Protein AF-A0A7X7RXF6-F1 (afdb_monomer_lite)

Foldseek 3Di:
DDWDWDDDPDLKIKIKDAQEDFFDDDQLCPADVSPDPCLNVLPQACQRVPLQFMFMWMDPHNPPAIKARDGLDGQPCLAAQPLWFPDADDQAAWSGFADKDWDQDPVRWIFMWTDRHPRRTDTGIGHNCQRVDQKDKDQCPVPCRQKAWKFWFDFDTHADPRGGHHHTTGIHGQWDWDQDPVDRPDTWIFHWFDDDVRTPFRWTKMKGWAMFAQWWKKKWWKAQAQQAQKKKKFWAAGDYHLRRPCVNVRGQFMWIAGNQQQIPVPDHDHHRDIWMWMWIDHLVVSWIWIDIHPHDIGTGGRNDHDPGHTTMIMMIGPDPDGTPRGMITRMMMMGHDD

Radius of gyration: 20.31 Å; chains: 1; bounding box: 55×37×55 Å

Secondary structure (DSSP, 8-state):
---EEEE-STT-EEEEE--BPPPPPP-GGGSTTTTSHHHHTTTT-GGGG-TTEEEEEEESSTTSS-EEEEEEEE-TTTT-TTTTTS--SGGGS--SS---EEEE-TTS-EEEEE-SSTTT-EEEEE-GGGGG--EEEE-STTTTTTSB-EEEB----SS-SSS--S----EEESSEEEE-TT-SS-EEEEEEE---TTBS----EEEEEEEEESEEEEEEEEEEPTT--EEEEEEESSB--TT-TTGGGG-SEEEEEETTSEETTTEE--TTSEEEEEEEEETTTTEEEEEETTS--EEE-B-S--SS-EEEEEEEE--SS-EEEEEEEEEEEEEE--

Sequence (338 aa):
TMPGLYRLSGDRILAVWNNTVPLPEVDHRSQVGGNADDIIKGKWEDAFTNRDALHAAISSDCGKNWRGFREVLLNPARNDSDFRSEIFGFEHFDKSVHQNQAIELSNGKILLAAGQNIYSRRFVLFDPGWLDETSRFEDFSHGTRHISNHLYYKSIAGGFRGITGHCAYNRRQGAVLMPHPERLDREVLLIGRHPDPRLISDREGIAWNFPASFSGVVRIRFRQVQGSEGTRFILTNRWINPSDPVAVEYASIAVEVDRLGIFEHQSEATLNCWHTLTLRWNCEKNEASFQIDDGNILSTAFLRSTKTGISYLHIQTTSAGADPFGIMLESLEMNGDN

pLDDT: mean 90.93, std 10.68, range [55.25, 98.94]

Structure (mmCIF, N/CA/C/O backbone):
data_AF-A0A7X7RXF6-F1
#
_entry.id   AF-A0A7X7RXF6-F1
#
loop_
_atom_site.group_PDB
_atom_site.id
_atom_site.type_symbol
_atom_site.label_atom_id
_atom_site.label_alt_id
_atom_site.label_comp_id
_atom_site.label_asym_id
_atom_site.label_entity_id
_atom_site.label_seq_id
_atom_site.pdbx_PDB_ins_code
_atom_site.Cartn_x
_atom_site.Cartn_y
_atom_site.Cartn_z
_atom_site.occupancy
_atom_site.B_iso_or_equiv
_atom_site.auth_seq_id
_atom_site.auth_comp_id
_atom_site.auth_asym_id
_atom_site.auth_atom_id
_atom_site.pdbx_PDB_model_num
ATOM 1 N N . THR A 1 1 ? -17.212 4.223 -11.878 1.00 60.34 1 THR A N 1
ATOM 2 C CA . THR A 1 1 ? -17.770 2.906 -11.483 1.00 60.34 1 THR A CA 1
ATOM 3 C C . THR A 1 1 ? -18.954 3.107 -10.567 1.00 60.34 1 THR A C 1
ATOM 5 O O . THR A 1 1 ? -18.980 4.110 -9.868 1.00 60.34 1 THR A O 1
ATOM 8 N N . MET A 1 2 ? -19.939 2.206 -10.588 1.00 76.88 2 MET A N 1
ATOM 9 C CA . MET A 1 2 ? -21.129 2.316 -9.737 1.00 76.88 2 MET A CA 1
ATOM 10 C C . MET A 1 2 ? -20.825 1.728 -8.346 1.00 76.88 2 MET A C 1
ATOM 12 O O . MET A 1 2 ? -20.532 0.533 -8.274 1.00 76.88 2 MET A O 1
ATOM 16 N N . PRO A 1 3 ? -20.833 2.529 -7.264 1.00 90.81 3 PRO A N 1
ATOM 17 C CA . PRO A 1 3 ? -20.768 1.992 -5.909 1.00 90.81 3 PRO A CA 1
ATOM 18 C C . PRO A 1 3 ? -22.032 1.173 -5.614 1.00 90.81 3 PRO A C 1
ATOM 20 O O . PRO A 1 3 ? -23.132 1.556 -6.013 1.00 90.81 3 PRO A O 1
ATOM 23 N N . GLY A 1 4 ? -21.868 0.048 -4.923 1.00 95.00 4 GLY A N 1
ATOM 24 C CA . GLY A 1 4 ? -22.958 -0.796 -4.445 1.00 95.00 4 GLY A CA 1
ATOM 25 C C . GLY A 1 4 ? -23.271 -0.486 -2.986 1.00 95.00 4 GLY A C 1
ATOM 26 O O . GLY A 1 4 ? -22.357 -0.388 -2.169 1.00 95.00 4 GLY A O 1
ATOM 27 N N . LEU A 1 5 ? -24.554 -0.330 -2.664 1.00 96.19 5 LEU A N 1
ATOM 28 C CA . LEU A 1 5 ? -25.056 -0.211 -1.296 1.00 96.19 5 LEU A CA 1
ATOM 29 C C . LEU A 1 5 ? -26.085 -1.313 -1.060 1.00 96.19 5 LEU A C 1
ATOM 31 O O . LEU A 1 5 ? -27.095 -1.381 -1.759 1.00 96.19 5 LEU A O 1
ATOM 35 N N . TYR A 1 6 ? -25.828 -2.162 -0.071 1.00 96.69 6 TYR A N 1
ATOM 36 C CA . TYR A 1 6 ? -26.638 -3.338 0.226 1.00 96.69 6 TYR A CA 1
ATOM 37 C C . TYR A 1 6 ? -27.135 -3.261 1.661 1.00 96.69 6 TYR A C 1
ATOM 39 O O . TYR A 1 6 ? -26.350 -3.097 2.596 1.00 96.69 6 TYR A O 1
ATOM 47 N N . ARG A 1 7 ? -28.449 -3.392 1.842 1.00 95.81 7 ARG A N 1
ATOM 48 C CA . ARG A 1 7 ? -29.029 -3.573 3.171 1.00 95.81 7 ARG A CA 1
ATOM 49 C C . ARG A 1 7 ? -28.759 -5.006 3.623 1.00 95.81 7 ARG A C 1
ATOM 51 O O . ARG A 1 7 ? -29.083 -5.946 2.901 1.00 95.81 7 ARG A O 1
ATOM 58 N N . LEU A 1 8 ? -28.178 -5.139 4.808 1.00 95.69 8 LEU A N 1
ATOM 59 C CA . LEU A 1 8 ? -28.008 -6.410 5.504 1.00 95.69 8 LEU A CA 1
ATOM 60 C C . LEU A 1 8 ? -29.096 -6.542 6.581 1.00 95.69 8 LEU A C 1
ATOM 62 O O . LEU A 1 8 ? -29.952 -5.667 6.733 1.00 95.69 8 LEU A O 1
ATOM 66 N N . SER A 1 9 ? -29.076 -7.629 7.344 1.00 92.62 9 SER A N 1
ATOM 67 C CA . SER A 1 9 ? -29.989 -7.832 8.461 1.00 92.62 9 SER A CA 1
ATOM 68 C C . SER A 1 9 ? -29.828 -6.736 9.526 1.00 92.62 9 SER A C 1
ATOM 70 O O . SER A 1 9 ? -28.711 -6.341 9.888 1.00 92.62 9 SER A O 1
ATOM 72 N N . GLY A 1 10 ? -30.960 -6.289 10.075 1.00 89.69 10 GLY A N 1
ATOM 73 C CA . GLY A 1 10 ? -31.016 -5.196 11.048 1.00 89.69 10 GLY A CA 1
ATOM 74 C C . GLY A 1 10 ? -30.766 -3.828 10.408 1.00 89.69 10 GLY A C 1
ATOM 75 O O . GLY A 1 10 ? -31.230 -3.561 9.300 1.00 89.69 10 GLY A O 1
ATOM 76 N N . ASP A 1 11 ? -30.014 -2.980 11.111 1.00 91.81 11 ASP A N 1
ATOM 77 C CA . ASP A 1 11 ? -29.680 -1.608 10.694 1.00 91.81 11 ASP A CA 1
ATOM 78 C C . ASP A 1 11 ? -28.362 -1.517 9.905 1.00 91.81 11 ASP A C 1
ATOM 80 O O . ASP A 1 11 ? -27.840 -0.425 9.651 1.00 91.81 11 ASP A O 1
ATOM 84 N N . ARG A 1 12 ? -27.808 -2.673 9.516 1.00 96.31 12 ARG A N 1
ATOM 85 C CA . ARG A 1 12 ? -26.507 -2.762 8.858 1.00 96.31 12 ARG A CA 1
ATOM 86 C C . ARG A 1 12 ? -26.593 -2.448 7.365 1.00 96.31 12 ARG A C 1
ATOM 88 O O . ARG A 1 12 ? -27.479 -2.928 6.653 1.00 96.31 12 ARG A O 1
ATOM 95 N N . ILE A 1 13 ? -25.622 -1.683 6.876 1.00 97.56 13 ILE A N 1
ATOM 96 C CA . ILE A 1 13 ? -25.455 -1.342 5.460 1.00 97.56 13 ILE A CA 1
ATOM 97 C C . ILE A 1 13 ? -24.032 -1.693 5.036 1.00 97.56 13 ILE A C 1
ATOM 99 O O . ILE A 1 13 ? -23.071 -1.287 5.684 1.00 97.56 13 ILE A O 1
ATOM 103 N N . LEU A 1 14 ? -23.901 -2.414 3.926 1.00 98.06 14 LEU A N 1
ATOM 104 C CA . LEU A 1 14 ? -22.630 -2.694 3.267 1.00 98.06 14 LEU A CA 1
ATOM 105 C C . LEU A 1 14 ? -22.457 -1.756 2.069 1.00 98.06 14 LEU A C 1
ATOM 107 O O . LEU A 1 14 ? -23.320 -1.710 1.193 1.00 98.06 14 LEU A O 1
ATOM 111 N N . ALA A 1 15 ? -21.329 -1.057 2.003 1.00 97.50 15 ALA A N 1
ATOM 112 C CA . ALA A 1 15 ? -20.889 -0.309 0.832 1.00 97.50 15 ALA A CA 1
ATOM 113 C C . ALA A 1 15 ? -19.742 -1.050 0.146 1.00 97.50 15 ALA A C 1
ATOM 115 O O . ALA A 1 15 ? -18.811 -1.483 0.820 1.00 97.50 15 ALA A O 1
ATOM 116 N N . VAL A 1 16 ? -19.785 -1.162 -1.183 1.00 97.88 16 VAL A N 1
ATOM 117 C CA . VAL A 1 16 ? -18.735 -1.801 -1.988 1.00 97.88 16 VAL A CA 1
ATOM 118 C C . VAL A 1 16 ? -18.409 -0.950 -3.214 1.00 97.88 16 VAL A C 1
ATOM 120 O O . VAL A 1 16 ? -19.283 -0.640 -4.026 1.00 97.88 16 VAL A O 1
ATOM 123 N N . TRP A 1 17 ? -17.146 -0.555 -3.372 1.00 95.88 17 TRP A N 1
ATOM 124 C CA . TRP A 1 17 ? -16.705 0.318 -4.467 1.00 95.88 17 TRP A CA 1
ATOM 125 C C . TRP A 1 17 ? -15.195 0.221 -4.695 1.00 95.88 17 TRP A C 1
ATOM 127 O O . TRP A 1 17 ? -14.476 -0.355 -3.890 1.00 95.88 17 TRP A O 1
ATOM 137 N N . ASN A 1 18 ? -14.693 0.789 -5.789 1.00 94.12 18 ASN A N 1
ATOM 138 C CA . ASN A 1 18 ? -13.254 0.967 -5.989 1.00 94.12 18 ASN A CA 1
ATOM 139 C C . ASN A 1 18 ? -12.828 2.286 -5.324 1.00 94.12 18 ASN A C 1
ATOM 141 O O . ASN A 1 18 ? -13.094 3.358 -5.867 1.00 94.12 18 ASN A O 1
ATOM 145 N N . ASN A 1 19 ? -12.214 2.228 -4.139 1.00 94.69 19 ASN A N 1
ATOM 146 C CA . ASN A 1 19 ? -11.682 3.401 -3.438 1.00 94.69 19 ASN A CA 1
ATOM 147 C C . ASN A 1 19 ? -10.293 3.765 -3.984 1.00 94.69 19 ASN A C 1
ATOM 149 O O . ASN A 1 19 ? -9.289 3.629 -3.282 1.00 94.69 19 ASN A O 1
ATOM 153 N N . THR A 1 20 ? -10.225 4.143 -5.260 1.00 92.94 20 THR A N 1
ATOM 154 C CA . THR A 1 20 ? -8.967 4.299 -6.002 1.00 92.94 20 THR A CA 1
ATOM 155 C C . THR A 1 20 ? -8.830 5.699 -6.598 1.00 92.94 20 THR A C 1
ATOM 157 O O . THR A 1 20 ? -9.818 6.376 -6.887 1.00 92.94 20 THR A O 1
ATOM 160 N N . VAL A 1 21 ? -7.587 6.146 -6.771 1.00 90.88 21 VAL A N 1
ATOM 161 C CA . VAL A 1 21 ? -7.238 7.355 -7.533 1.00 90.88 21 VAL A CA 1
ATOM 162 C C . VAL A 1 21 ? -6.800 6.940 -8.929 1.00 90.88 21 VAL A C 1
ATOM 164 O O . VAL A 1 21 ? -5.970 6.036 -9.022 1.00 90.88 21 VAL A O 1
ATOM 167 N N . PRO A 1 22 ? -7.307 7.564 -10.004 1.00 86.88 22 PRO A N 1
ATOM 168 C CA . PRO A 1 22 ? -6.781 7.333 -11.338 1.00 86.88 22 PRO A CA 1
ATOM 169 C C . PRO A 1 22 ? -5.312 7.754 -11.467 1.00 86.88 22 PRO A C 1
ATOM 171 O O . PRO A 1 22 ? -4.936 8.819 -10.988 1.00 86.88 22 PRO A O 1
ATOM 174 N N . LEU A 1 23 ? -4.488 6.933 -12.116 1.00 85.62 23 LEU A N 1
ATOM 175 C CA . LEU A 1 23 ? -3.087 7.272 -12.391 1.00 85.62 23 LEU A CA 1
ATOM 176 C C . LEU A 1 23 ? -3.072 8.382 -13.468 1.00 85.62 23 LEU A C 1
ATOM 178 O O . LEU A 1 23 ? -3.935 8.351 -14.348 1.00 85.62 23 LEU A O 1
ATOM 182 N N . PRO A 1 24 ? -2.152 9.367 -13.425 1.00 83.56 24 PRO A N 1
ATOM 183 C CA . PRO A 1 24 ? -2.115 10.424 -14.430 1.00 83.56 24 PRO A CA 1
ATOM 184 C C . PRO A 1 24 ? -2.022 9.861 -15.849 1.00 83.56 24 PRO A C 1
ATOM 186 O O . PRO A 1 24 ? -1.227 8.955 -16.115 1.00 83.56 24 PRO A O 1
ATOM 189 N N . GLU A 1 25 ? -2.828 10.411 -16.756 1.00 78.00 25 GLU A N 1
ATOM 190 C CA . GLU A 1 25 ? -2.794 10.011 -18.159 1.00 78.00 25 GLU A CA 1
ATOM 191 C C . GLU A 1 25 ? -1.449 10.372 -18.791 1.00 78.00 25 GLU A C 1
ATOM 193 O O . GLU A 1 25 ? -0.855 11.424 -18.537 1.00 78.00 25 GLU A O 1
ATOM 198 N N . VAL A 1 26 ? -0.972 9.478 -19.648 1.00 78.31 26 VAL A N 1
ATOM 199 C CA . VAL A 1 26 ? 0.189 9.736 -20.494 1.00 78.31 26 VAL A CA 1
ATOM 200 C C . VAL A 1 26 ? -0.202 10.653 -21.644 1.00 78.31 26 VAL A C 1
ATOM 202 O O . VAL A 1 26 ? -1.293 10.536 -22.196 1.00 78.31 26 VAL A O 1
ATOM 205 N N . ASP A 1 27 ? 0.700 11.538 -22.071 1.00 81.25 27 ASP A N 1
ATOM 206 C CA . ASP A 1 27 ? 0.458 12.301 -23.296 1.00 81.25 27 ASP A CA 1
ATOM 207 C C . ASP A 1 27 ? 0.508 11.361 -24.504 1.00 81.25 27 ASP A C 1
ATOM 209 O O . ASP A 1 27 ? 1.576 11.034 -25.031 1.00 81.25 27 ASP A O 1
ATOM 213 N N . HIS A 1 28 ? -0.665 10.925 -24.957 1.00 78.31 28 HIS A N 1
ATOM 214 C CA . HIS A 1 28 ? -0.812 9.995 -26.067 1.00 78.31 28 HIS A CA 1
ATOM 215 C C . HIS A 1 28 ? -0.225 10.518 -27.385 1.00 78.31 28 HIS A C 1
ATOM 217 O O . HIS A 1 28 ? 0.113 9.711 -28.249 1.00 78.31 28 HIS A O 1
ATOM 223 N N . ARG A 1 29 ? -0.013 11.836 -27.541 1.00 81.38 29 ARG A N 1
ATOM 224 C CA . ARG A 1 29 ? 0.679 12.407 -28.717 1.00 81.38 29 ARG A CA 1
ATOM 225 C C . ARG A 1 29 ? 2.135 11.963 -28.812 1.00 81.38 29 ARG A C 1
ATOM 227 O O . ARG A 1 29 ? 2.693 11.918 -29.904 1.00 81.38 29 ARG A O 1
ATOM 234 N N . SER A 1 30 ? 2.740 11.624 -27.675 1.00 78.06 30 SER A N 1
ATOM 235 C CA . SER A 1 30 ? 4.106 11.099 -27.598 1.00 78.06 30 SER A CA 1
ATOM 236 C C . SER A 1 30 ? 4.201 9.602 -27.929 1.00 78.06 30 SER A C 1
ATOM 238 O O . SER A 1 30 ? 5.303 9.062 -28.032 1.00 78.06 30 SER A O 1
ATOM 240 N N . GLN A 1 31 ? 3.064 8.918 -28.102 1.00 73.56 31 GLN A N 1
ATOM 241 C CA . GLN A 1 31 ? 2.997 7.481 -28.351 1.00 73.56 31 GLN A CA 1
ATOM 242 C C . GLN A 1 31 ? 2.807 7.157 -29.841 1.00 73.56 31 GLN A C 1
ATOM 244 O O . GLN A 1 31 ? 2.306 7.952 -30.638 1.00 73.56 31 GLN A O 1
ATOM 249 N N . VAL A 1 32 ? 3.189 5.938 -30.233 1.00 70.12 32 VAL A N 1
ATOM 250 C CA . VAL A 1 32 ? 2.985 5.437 -31.600 1.00 70.12 32 VAL A CA 1
ATOM 251 C C . VAL A 1 32 ? 1.484 5.379 -31.905 1.00 70.12 32 VAL A C 1
ATOM 253 O O . VAL A 1 32 ? 0.731 4.707 -31.205 1.00 70.12 32 VAL A O 1
ATOM 256 N N . GLY A 1 33 ? 1.046 6.067 -32.964 1.00 67.50 33 GLY A N 1
ATOM 257 C CA . GLY A 1 33 ? -0.378 6.200 -33.307 1.00 67.50 33 GLY A CA 1
ATOM 258 C C . GLY A 1 33 ? -1.103 7.354 -32.602 1.00 67.50 33 GLY A C 1
ATOM 259 O O . GLY A 1 33 ? -2.314 7.493 -32.767 1.00 67.50 33 GLY A O 1
ATOM 260 N N . GLY A 1 34 ? -0.370 8.208 -31.877 1.00 63.94 34 GLY A N 1
ATOM 261 C CA . GLY A 1 34 ? -0.844 9.417 -31.189 1.00 63.94 34 GLY A CA 1
ATOM 262 C C . GLY A 1 34 ? -1.359 10.552 -32.080 1.00 63.94 34 GLY A C 1
ATOM 263 O O . GLY A 1 34 ? -1.461 11.687 -31.628 1.00 63.94 34 GLY A O 1
ATOM 264 N N . ASN A 1 35 ? -1.650 10.270 -33.349 1.00 72.19 35 ASN A N 1
ATOM 265 C CA . ASN A 1 35 ? -2.274 11.181 -34.306 1.00 72.19 35 ASN A CA 1
ATOM 266 C C . ASN A 1 35 ? -3.779 10.915 -34.493 1.00 72.19 35 ASN A C 1
ATOM 268 O O . ASN A 1 35 ? -4.446 11.688 -35.176 1.00 72.19 35 ASN A O 1
ATOM 272 N N . ALA A 1 36 ? -4.320 9.840 -33.912 1.00 78.06 36 ALA A N 1
ATOM 273 C CA . ALA A 1 36 ? -5.751 9.560 -33.944 1.00 78.06 36 ALA A CA 1
ATOM 274 C C . ALA A 1 36 ? -6.473 10.238 -32.770 1.00 78.06 36 ALA A C 1
ATOM 276 O O . ALA A 1 36 ? -6.122 10.018 -31.611 1.00 78.06 36 ALA A O 1
ATOM 277 N N . ASP A 1 37 ? -7.531 10.995 -33.061 1.00 81.19 37 ASP A N 1
ATOM 278 C CA . ASP A 1 37 ? -8.303 11.747 -32.060 1.00 81.19 37 ASP A CA 1
ATOM 279 C C . ASP A 1 37 ? -8.819 10.892 -30.898 1.00 81.19 37 ASP A C 1
ATOM 281 O O . ASP A 1 37 ? -8.783 11.331 -29.751 1.00 81.19 37 ASP A O 1
ATOM 285 N N . ASP A 1 38 ? -9.297 9.678 -31.178 1.00 77.25 38 ASP A N 1
ATOM 286 C CA . ASP A 1 38 ? -9.806 8.770 -30.146 1.00 77.25 38 ASP A CA 1
ATOM 287 C C . ASP A 1 38 ? -8.689 8.329 -29.178 1.00 77.25 38 ASP A C 1
ATOM 289 O O . ASP A 1 38 ? -8.937 8.213 -27.982 1.00 77.25 38 ASP A O 1
ATOM 293 N N . ILE A 1 39 ? -7.456 8.157 -29.672 1.00 76.81 39 ILE A N 1
ATOM 294 C CA . ILE A 1 39 ? -6.277 7.829 -28.853 1.00 76.81 39 ILE A CA 1
ATOM 295 C C . ILE A 1 39 ? -5.856 9.036 -28.019 1.00 76.81 39 ILE A C 1
ATOM 297 O O . ILE A 1 39 ? -5.642 8.912 -26.821 1.00 76.81 39 ILE A O 1
ATOM 301 N N . ILE A 1 40 ? -5.791 10.221 -28.631 1.00 79.12 40 ILE A N 1
ATOM 302 C CA . ILE A 1 40 ? -5.430 11.464 -27.934 1.00 79.12 40 ILE A CA 1
ATOM 303 C C . ILE A 1 40 ? -6.400 11.762 -26.781 1.00 79.12 40 ILE A C 1
ATOM 305 O O . ILE A 1 40 ? -5.996 12.324 -25.769 1.00 79.12 40 ILE A O 1
ATOM 309 N N . LYS A 1 41 ? -7.674 11.391 -26.941 1.00 77.88 41 LYS A N 1
ATOM 310 C CA . LYS A 1 41 ? -8.736 11.570 -25.941 1.00 77.88 41 LYS A CA 1
ATOM 311 C C . LYS A 1 41 ? -8.835 10.412 -24.934 1.00 77.88 41 LYS A C 1
ATOM 313 O O . LYS A 1 41 ? -9.801 10.393 -24.177 1.00 77.88 41 LYS A O 1
ATOM 318 N N . GLY A 1 42 ? -7.930 9.426 -24.974 1.00 73.50 42 GLY A N 1
ATOM 319 C CA . GLY A 1 42 ? -7.949 8.266 -24.071 1.00 73.50 42 GLY A CA 1
ATOM 320 C C . GLY A 1 42 ? -9.187 7.371 -24.228 1.00 73.50 42 GLY A C 1
ATOM 321 O O . GLY A 1 42 ? -9.557 6.616 -23.327 1.00 73.50 42 GLY A O 1
ATOM 322 N N . LYS A 1 43 ? -9.893 7.451 -25.363 1.00 73.69 43 LYS A N 1
ATOM 323 C CA . LYS A 1 43 ? -11.179 6.773 -25.544 1.00 73.69 43 LYS A CA 1
ATOM 324 C C . LYS A 1 43 ? -10.983 5.256 -25.474 1.00 73.69 43 LYS A C 1
ATOM 326 O O . LYS A 1 43 ? -10.183 4.694 -26.225 1.00 73.69 43 LYS A O 1
ATOM 331 N N . TRP A 1 44 ? -11.766 4.603 -24.610 1.00 67.75 44 TRP A N 1
ATOM 332 C CA . TRP A 1 44 ? -11.720 3.158 -24.323 1.00 67.75 44 TRP A CA 1
ATOM 333 C C . TRP A 1 44 ? -10.453 2.667 -23.590 1.00 67.75 44 TRP A C 1
ATOM 335 O O . TRP A 1 44 ? -10.279 1.460 -23.406 1.00 67.75 44 TRP A O 1
ATOM 345 N N . GLU A 1 45 ? -9.578 3.567 -23.132 1.00 70.50 45 GLU A N 1
ATOM 346 C CA . GLU A 1 45 ? -8.362 3.231 -22.386 1.00 70.50 45 GLU A CA 1
ATOM 347 C C . GLU A 1 45 ? -8.568 3.378 -20.867 1.00 70.50 45 GLU A C 1
ATOM 349 O O . GLU A 1 45 ? -8.040 4.272 -20.221 1.00 70.50 45 GLU A O 1
ATOM 354 N N . ASP A 1 46 ? -9.309 2.452 -20.253 1.00 61.50 46 ASP A N 1
ATOM 355 C CA . ASP A 1 46 ? -9.637 2.549 -18.817 1.00 61.50 46 ASP A CA 1
ATOM 356 C C . ASP A 1 46 ? -8.533 2.033 -17.870 1.00 61.50 46 ASP A C 1
ATOM 358 O O . ASP A 1 46 ? -8.783 1.872 -16.673 1.00 61.50 46 ASP A O 1
ATOM 362 N N . ALA A 1 47 ? -7.312 1.763 -18.363 1.00 60.75 47 ALA A N 1
ATOM 363 C CA . ALA A 1 47 ? -6.199 1.270 -17.532 1.00 60.75 47 ALA A CA 1
ATOM 364 C C . ALA A 1 47 ? -5.949 2.186 -16.324 1.00 60.75 47 ALA A C 1
ATOM 366 O O . ALA A 1 47 ? -5.792 1.726 -15.195 1.00 60.75 47 ALA A O 1
ATOM 367 N N . PHE A 1 48 ? -5.993 3.495 -16.570 1.00 59.69 48 PHE A N 1
ATOM 368 C CA . PHE A 1 48 ? -5.701 4.518 -15.579 1.00 59.69 48 PHE A CA 1
ATOM 369 C C . PHE A 1 48 ? -6.840 4.751 -14.590 1.00 59.69 48 PHE A C 1
ATOM 371 O O . PHE A 1 48 ? -6.617 5.418 -13.593 1.00 59.69 48 PHE A O 1
ATOM 378 N N . THR A 1 49 ? -8.021 4.142 -14.767 1.00 65.62 49 THR A N 1
ATOM 379 C CA . THR A 1 49 ? -9.081 4.174 -13.738 1.00 65.62 49 THR A CA 1
ATOM 380 C C . THR A 1 49 ? -8.697 3.406 -12.471 1.00 65.62 49 THR A C 1
ATOM 382 O O . THR A 1 49 ? -9.370 3.544 -11.447 1.00 65.62 49 THR A O 1
ATOM 385 N N . ASN A 1 50 ? -7.607 2.619 -12.516 1.00 76.69 50 ASN A N 1
ATOM 386 C CA . ASN A 1 50 ? -6.995 1.994 -11.346 1.00 76.69 50 ASN A CA 1
ATOM 387 C C . ASN A 1 50 ? -7.967 1.112 -10.548 1.00 76.69 50 ASN A C 1
ATOM 389 O O . ASN A 1 50 ? -7.892 0.988 -9.327 1.00 76.69 50 ASN A O 1
ATOM 393 N N . ARG A 1 51 ? -8.897 0.453 -11.243 1.00 86.94 51 ARG A N 1
ATOM 394 C CA . ARG A 1 51 ? -9.876 -0.480 -10.660 1.00 86.94 51 ARG A CA 1
ATOM 395 C C . ARG A 1 51 ? -9.252 -1.857 -10.382 1.00 86.94 51 ARG A C 1
ATOM 397 O O . ARG A 1 51 ? -9.857 -2.899 -10.641 1.00 86.94 51 ARG A O 1
ATOM 404 N N . ASP A 1 52 ? -8.024 -1.842 -9.872 1.00 89.94 52 ASP A N 1
ATOM 405 C CA . ASP A 1 52 ? -7.244 -3.007 -9.455 1.00 89.94 52 ASP A CA 1
ATOM 406 C C . ASP A 1 52 ? -7.508 -3.401 -7.996 1.00 89.94 52 ASP A C 1
ATOM 408 O O . ASP A 1 52 ? -7.112 -4.485 -7.574 1.00 89.94 52 ASP A O 1
ATOM 412 N N . ALA A 1 53 ? -8.217 -2.560 -7.242 1.00 94.31 53 ALA A N 1
ATOM 413 C CA . ALA A 1 53 ? -8.645 -2.828 -5.877 1.00 94.31 53 ALA A CA 1
ATOM 414 C C . ALA A 1 53 ? -10.143 -2.545 -5.719 1.00 94.31 53 ALA A C 1
ATOM 416 O O . ALA A 1 53 ? -10.635 -1.493 -6.137 1.00 94.31 53 ALA A O 1
ATOM 417 N N . LEU A 1 54 ? -10.862 -3.491 -5.119 1.00 96.06 54 LEU A N 1
ATOM 418 C CA . LEU A 1 54 ? -12.249 -3.355 -4.693 1.00 96.06 54 LEU A CA 1
ATOM 419 C C . LEU A 1 54 ? -12.300 -3.325 -3.171 1.00 96.06 54 LEU A C 1
ATOM 421 O O . LEU A 1 54 ? -11.684 -4.160 -2.506 1.00 96.06 54 LEU A O 1
ATOM 425 N N . HIS A 1 55 ? -13.084 -2.403 -2.635 1.00 97.62 55 HIS A N 1
ATOM 426 C CA . HIS A 1 55 ? -13.197 -2.139 -1.213 1.00 97.62 55 HIS A CA 1
ATOM 427 C C . HIS A 1 55 ? -14.585 -2.441 -0.699 1.00 97.62 55 HIS A C 1
ATOM 429 O O . HIS A 1 55 ? -15.562 -2.329 -1.441 1.00 97.62 55 HIS A O 1
ATOM 435 N N . ALA A 1 56 ? -14.665 -2.738 0.593 1.00 97.94 56 ALA A N 1
ATOM 436 C CA . ALA A 1 56 ? -15.911 -2.707 1.329 1.00 97.94 56 ALA A CA 1
ATOM 437 C C . ALA A 1 56 ? -15.792 -1.892 2.621 1.00 97.94 56 ALA A C 1
ATOM 439 O O . ALA A 1 56 ? -14.727 -1.808 3.239 1.00 97.94 56 ALA A O 1
ATOM 440 N N . ALA A 1 57 ? -16.915 -1.312 3.029 1.00 97.62 57 ALA A N 1
ATOM 441 C CA . ALA A 1 57 ? -17.115 -0.705 4.335 1.00 97.62 57 ALA A CA 1
ATOM 442 C C . ALA A 1 57 ? -18.495 -1.090 4.867 1.00 97.62 57 ALA A C 1
ATOM 444 O O . ALA A 1 57 ? -19.423 -1.329 4.089 1.00 97.62 57 ALA A O 1
ATOM 445 N N . ILE A 1 58 ? -18.628 -1.142 6.187 1.00 97.38 58 ILE A N 1
ATOM 446 C CA . ILE A 1 58 ? -19.882 -1.475 6.856 1.00 97.38 58 ILE A CA 1
ATOM 447 C C . ILE A 1 58 ? -20.309 -0.334 7.767 1.00 97.38 58 ILE A C 1
ATOM 449 O O . ILE A 1 58 ? -19.487 0.323 8.403 1.00 97.38 58 ILE A O 1
ATOM 453 N N . SER A 1 59 ? -21.610 -0.101 7.820 1.00 96.69 59 SER A N 1
ATOM 454 C CA . SER A 1 59 ? -22.253 0.740 8.814 1.00 96.69 59 SER A CA 1
ATOM 455 C C . SER A 1 59 ? -23.215 -0.116 9.622 1.00 96.69 59 SER A C 1
ATOM 457 O O . SER A 1 59 ? -23.920 -0.945 9.048 1.00 96.69 59 SER A O 1
ATOM 459 N N . SER A 1 60 ? -23.255 0.085 10.936 1.00 95.00 60 SER A N 1
ATOM 460 C CA . SER A 1 60 ? -24.179 -0.583 11.862 1.00 95.00 60 SER A CA 1
ATOM 461 C C . SER A 1 60 ? -25.307 0.325 12.358 1.00 95.00 60 SER A C 1
ATOM 463 O O . SER A 1 60 ? -26.134 -0.108 13.154 1.00 95.00 60 SER A O 1
ATOM 465 N N . ASP A 1 61 ? -25.360 1.572 11.884 1.00 93.94 61 ASP A N 1
ATOM 466 C CA . ASP A 1 61 ? -26.235 2.631 12.392 1.00 93.94 61 ASP A CA 1
ATOM 467 C C . ASP A 1 61 ? -26.966 3.390 11.273 1.00 93.94 61 ASP A C 1
ATOM 469 O O . ASP A 1 61 ? -27.159 4.610 11.332 1.00 93.94 61 ASP A O 1
ATOM 473 N N . CYS A 1 62 ? -27.403 2.650 10.248 1.00 92.38 62 CYS A N 1
ATOM 474 C CA . CYS A 1 62 ? -28.101 3.185 9.077 1.00 92.38 62 CYS A CA 1
ATOM 475 C C . CYS A 1 62 ? -27.291 4.224 8.274 1.00 92.38 62 CYS A C 1
ATOM 477 O O . CYS A 1 62 ? -27.860 5.152 7.699 1.00 92.38 62 CYS A O 1
ATOM 479 N N . GLY A 1 63 ? -25.970 4.057 8.198 1.00 92.75 63 GLY A N 1
ATOM 480 C CA . GLY A 1 63 ? -25.086 4.853 7.344 1.00 92.75 63 GLY A CA 1
ATOM 481 C C . GLY A 1 63 ? -24.533 6.122 7.991 1.00 92.75 63 GLY A C 1
ATOM 482 O O . GLY A 1 63 ? -23.976 6.949 7.265 1.00 92.75 63 GLY A O 1
ATOM 483 N N . LYS A 1 64 ? -24.676 6.302 9.313 1.00 91.94 64 LYS A N 1
ATOM 484 C CA . LYS A 1 64 ? -24.139 7.480 10.018 1.00 91.94 64 LYS A CA 1
ATOM 485 C C . LYS A 1 64 ? -22.635 7.354 10.234 1.00 91.94 64 LYS A C 1
ATOM 487 O O . LYS A 1 64 ? -21.911 8.312 9.981 1.00 91.94 64 LYS A O 1
ATOM 492 N N . ASN A 1 65 ? -22.179 6.173 10.643 1.00 92.06 65 ASN A N 1
ATOM 493 C CA . ASN A 1 65 ? -20.772 5.843 10.824 1.00 92.06 65 ASN A CA 1
ATOM 494 C C . ASN A 1 65 ? -20.386 4.641 9.958 1.00 92.06 65 ASN A C 1
ATOM 496 O O . ASN A 1 65 ? -21.194 3.741 9.722 1.00 92.06 65 ASN A O 1
ATOM 500 N N . TRP A 1 66 ? -19.138 4.637 9.489 1.00 94.88 66 TRP A N 1
ATOM 501 C CA . TRP A 1 66 ? -18.605 3.627 8.578 1.00 94.88 66 TRP A CA 1
ATOM 502 C C . TRP A 1 66 ? -17.275 3.089 9.094 1.00 94.88 66 TRP A C 1
ATOM 504 O O . TRP A 1 66 ? -16.398 3.863 9.473 1.00 94.88 66 TRP A O 1
ATOM 514 N N . ARG A 1 67 ? -17.126 1.766 9.062 1.00 94.75 67 ARG A N 1
ATOM 515 C CA . ARG A 1 67 ? -15.916 1.025 9.435 1.00 94.75 67 ARG A CA 1
ATOM 516 C C . ARG A 1 67 ? -15.420 0.192 8.256 1.00 94.75 67 ARG A C 1
ATOM 518 O O . ARG A 1 67 ? -16.146 -0.039 7.284 1.00 94.75 67 ARG A O 1
ATOM 525 N N . GLY A 1 68 ? -14.167 -0.239 8.319 1.00 94.81 68 GLY A N 1
ATOM 526 C CA . GLY A 1 68 ? -13.551 -1.067 7.289 1.00 94.81 68 GLY A CA 1
ATOM 527 C C . GLY A 1 68 ? -12.754 -0.249 6.281 1.00 94.81 68 GLY A C 1
ATOM 528 O O . GLY A 1 68 ? -11.582 0.013 6.518 1.00 94.81 68 GLY A O 1
ATOM 529 N N . PHE A 1 69 ? -13.347 0.103 5.134 1.00 96.94 69 PHE A N 1
ATOM 530 C CA . PHE A 1 69 ? -12.614 0.611 3.955 1.00 96.94 69 PHE A CA 1
ATOM 531 C C . PHE A 1 69 ? -11.488 -0.342 3.526 1.00 96.94 69 PHE A C 1
ATOM 533 O O . PHE A 1 69 ? -10.377 0.074 3.179 1.00 96.94 69 PHE A O 1
ATOM 540 N N . ARG A 1 70 ? -11.782 -1.645 3.574 1.00 97.31 70 ARG A N 1
ATOM 541 C CA . ARG A 1 70 ? -10.802 -2.706 3.352 1.00 97.31 70 ARG A CA 1
ATOM 542 C C . ARG A 1 70 ? -10.882 -3.276 1.950 1.00 97.31 70 ARG A C 1
ATOM 544 O O . ARG A 1 70 ? -11.974 -3.411 1.406 1.00 97.31 70 ARG A O 1
ATOM 551 N N . GLU A 1 71 ? -9.737 -3.657 1.397 1.00 97.12 71 GLU A N 1
ATOM 552 C CA . GLU A 1 71 ? -9.633 -4.378 0.126 1.00 97.12 71 GLU A CA 1
ATOM 553 C C . GLU A 1 71 ? -10.260 -5.774 0.240 1.00 97.12 71 GLU A C 1
ATOM 555 O O . GLU A 1 71 ? -9.662 -6.689 0.803 1.00 97.12 71 GLU A O 1
ATOM 560 N N . VAL A 1 72 ? -11.456 -5.956 -0.320 1.00 96.44 72 VAL A N 1
ATOM 561 C CA . VAL A 1 72 ? -12.110 -7.273 -0.423 1.00 96.44 72 VAL A CA 1
ATOM 562 C C . VAL A 1 72 ? -11.574 -8.090 -1.593 1.00 96.44 72 VAL A C 1
ATOM 564 O O . VAL A 1 72 ? -11.646 -9.318 -1.580 1.00 96.44 72 VAL A O 1
ATOM 567 N N . LEU A 1 73 ? -11.049 -7.421 -2.623 1.00 95.12 73 LEU A N 1
ATOM 568 C CA . LEU A 1 73 ? -10.471 -8.077 -3.786 1.00 95.12 73 LEU A CA 1
ATOM 569 C C . LEU A 1 73 ? -9.422 -7.182 -4.444 1.00 95.12 73 LEU A C 1
ATOM 571 O O . LEU A 1 73 ? -9.728 -6.080 -4.894 1.00 95.12 73 LEU A O 1
ATOM 575 N N . LEU A 1 74 ? -8.201 -7.698 -4.557 1.00 94.38 74 LEU A N 1
ATOM 576 C CA . LEU A 1 74 ? -7.207 -7.190 -5.495 1.00 94.38 74 LEU A CA 1
ATOM 577 C C . LEU A 1 74 ? -7.338 -7.940 -6.817 1.00 94.38 74 LEU A C 1
ATOM 579 O O . LEU A 1 74 ? -7.601 -9.145 -6.827 1.00 94.38 74 LEU A O 1
ATOM 583 N N . ASN A 1 75 ? -7.109 -7.244 -7.927 1.00 91.19 75 ASN A N 1
ATOM 584 C CA . ASN A 1 75 ? -7.073 -7.861 -9.241 1.00 91.19 75 ASN A CA 1
ATOM 585 C C . ASN A 1 75 ? -6.016 -8.980 -9.245 1.00 91.19 75 ASN A C 1
ATOM 587 O O . ASN A 1 75 ? -4.834 -8.717 -8.980 1.00 91.19 75 ASN A O 1
ATOM 591 N N . PRO A 1 76 ? -6.422 -10.240 -9.477 1.00 88.44 76 PRO A N 1
ATOM 592 C CA . PRO A 1 76 ? -5.507 -11.372 -9.427 1.00 88.44 76 PRO A CA 1
ATOM 593 C C . PRO A 1 76 ? -4.436 -11.272 -10.514 1.00 88.44 76 PRO A C 1
ATOM 595 O O . PRO A 1 76 ? -3.297 -11.631 -10.249 1.00 88.44 76 PRO A O 1
ATOM 598 N N . ALA A 1 77 ? -4.782 -10.694 -11.666 1.00 86.81 77 ALA A N 1
ATOM 599 C CA . ALA A 1 77 ? -3.883 -10.522 -12.797 1.00 86.81 77 ALA A CA 1
ATOM 600 C C . ALA A 1 77 ? -3.004 -9.264 -12.685 1.00 86.81 77 ALA A C 1
ATOM 602 O O . ALA A 1 77 ? -2.277 -8.914 -13.609 1.00 86.81 77 ALA A O 1
ATOM 603 N N . ARG A 1 78 ? -3.052 -8.523 -11.566 1.00 89.19 78 ARG A N 1
ATOM 604 C CA . ARG A 1 78 ? -2.438 -7.184 -11.480 1.00 89.19 78 ARG A CA 1
ATOM 605 C C . ARG A 1 78 ? -0.938 -7.139 -11.776 1.00 89.19 78 ARG A C 1
ATOM 607 O O . ARG A 1 78 ? -0.442 -6.057 -12.061 1.00 89.19 78 ARG A O 1
ATOM 614 N N . ASN A 1 79 ? -0.245 -8.272 -11.685 1.00 89.50 79 ASN A N 1
ATOM 615 C CA . ASN A 1 79 ? 1.194 -8.410 -11.895 1.00 89.50 79 ASN A CA 1
ATOM 616 C C . ASN A 1 79 ? 1.553 -9.137 -13.207 1.00 89.50 79 ASN A C 1
ATOM 618 O O . ASN A 1 79 ? 2.737 -9.357 -13.457 1.00 89.50 79 ASN A O 1
ATOM 622 N N . ASP A 1 80 ? 0.568 -9.500 -14.031 1.00 87.56 80 ASP A N 1
ATOM 623 C CA . ASP A 1 80 ? 0.777 -10.396 -15.168 1.00 87.56 80 ASP A CA 1
ATOM 624 C C . ASP A 1 80 ? 1.504 -9.695 -16.321 1.00 87.56 80 ASP A C 1
ATOM 626 O O . ASP A 1 80 ? 1.139 -8.600 -16.770 1.00 87.56 80 ASP A O 1
ATOM 630 N N . SER A 1 81 ? 2.545 -10.352 -16.833 1.00 88.75 81 SER A N 1
ATOM 631 C CA . SER A 1 81 ? 3.391 -9.810 -17.899 1.00 88.75 81 SER A CA 1
ATOM 632 C C . SER A 1 81 ? 2.689 -9.695 -19.244 1.00 88.75 81 SER A C 1
ATOM 634 O O . SER A 1 81 ? 3.070 -8.847 -20.049 1.00 88.75 81 SER A O 1
ATOM 636 N N . ASP A 1 82 ? 1.635 -10.480 -19.461 1.00 82.06 82 ASP A N 1
ATOM 637 C CA . ASP A 1 82 ? 0.771 -10.399 -20.637 1.00 82.06 82 ASP A CA 1
ATOM 638 C C . ASP A 1 82 ? -0.652 -9.926 -20.297 1.00 82.06 82 ASP A C 1
ATOM 640 O O . ASP A 1 82 ? -1.624 -10.294 -20.955 1.00 82.06 82 ASP A O 1
ATOM 644 N N . PHE A 1 83 ? -0.792 -9.054 -19.287 1.00 83.38 83 PHE A N 1
ATOM 645 C CA . PHE A 1 83 ? -2.089 -8.498 -18.875 1.00 83.38 83 PHE A CA 1
ATOM 646 C C . PHE A 1 83 ? -2.931 -7.966 -20.049 1.00 83.38 83 PHE A C 1
ATOM 648 O O . PHE A 1 83 ? -4.165 -8.028 -20.040 1.00 83.38 83 PHE A O 1
ATOM 655 N N . ARG A 1 84 ? -2.283 -7.408 -21.079 1.00 78.62 84 ARG A N 1
ATOM 656 C CA . ARG A 1 84 ? -2.952 -6.879 -22.270 1.00 78.62 84 ARG A CA 1
ATOM 657 C C . ARG A 1 84 ? -3.544 -7.996 -23.132 1.00 78.62 84 ARG A C 1
ATOM 659 O O . ARG A 1 84 ? -4.712 -7.871 -23.513 1.00 78.62 84 ARG A O 1
ATOM 666 N N . SER A 1 85 ? -2.761 -9.024 -23.455 1.00 73.06 85 SER A N 1
ATOM 667 C CA . SER A 1 85 ? -3.004 -9.907 -24.611 1.00 73.06 85 SER A CA 1
ATOM 668 C C . SER A 1 85 ? -3.303 -11.353 -24.253 1.00 73.06 85 SER A C 1
ATOM 670 O O . SER A 1 85 ? -3.684 -12.096 -25.153 1.00 73.06 85 SER A O 1
ATOM 672 N N . GLU A 1 86 ? -3.219 -11.732 -22.976 1.00 65.06 86 GLU A N 1
ATOM 673 C CA . GLU A 1 86 ? -3.470 -13.105 -22.521 1.00 65.06 86 GLU A CA 1
ATOM 674 C C . GLU A 1 86 ? -4.846 -13.645 -22.975 1.00 65.06 86 GLU A C 1
ATOM 676 O O . GLU A 1 86 ? -5.086 -14.850 -22.955 1.00 65.06 86 GLU A O 1
ATOM 681 N N . ILE A 1 87 ? -5.774 -12.777 -23.413 1.00 57.00 87 ILE A N 1
ATOM 682 C CA . ILE A 1 87 ? -7.140 -13.172 -23.748 1.00 57.00 87 ILE A CA 1
ATOM 683 C C . ILE A 1 87 ? -7.735 -12.358 -24.904 1.00 57.00 87 ILE A C 1
ATOM 685 O O . ILE A 1 87 ? -7.707 -11.125 -24.898 1.00 57.00 87 ILE A O 1
ATOM 689 N N . PHE A 1 88 ? -8.356 -13.068 -25.851 1.00 57.31 88 PHE A N 1
ATOM 690 C CA . PHE A 1 88 ? -9.020 -12.539 -27.046 1.00 57.31 88 PHE A CA 1
ATOM 691 C C . PHE A 1 88 ? -10.548 -12.675 -26.928 1.00 57.31 88 PHE A C 1
ATOM 693 O O . PHE A 1 88 ? -11.025 -13.714 -26.489 1.00 57.31 88 PHE A O 1
ATOM 700 N N . GLY A 1 89 ? -11.317 -11.671 -27.369 1.00 58.12 89 GLY A N 1
ATOM 701 C CA . GLY A 1 89 ? -12.790 -11.734 -27.473 1.00 58.12 89 GLY A CA 1
ATOM 702 C C . GLY A 1 89 ? -13.543 -10.636 -26.706 1.00 58.12 89 GLY A C 1
ATOM 703 O O . GLY A 1 89 ? -13.004 -10.019 -25.789 1.00 58.12 89 GLY A O 1
ATOM 704 N N . PHE A 1 90 ? -14.802 -10.379 -27.093 1.00 59.69 90 PHE A N 1
ATOM 705 C CA . PHE A 1 90 ? -15.627 -9.270 -26.572 1.00 59.69 90 PHE A CA 1
ATOM 706 C C . PHE A 1 90 ? -15.933 -9.352 -25.071 1.00 59.69 90 PHE A C 1
ATOM 708 O O . PHE A 1 90 ? -16.009 -8.337 -24.383 1.00 59.69 90 PHE A O 1
ATOM 715 N N . GLU A 1 91 ? -16.051 -10.562 -24.537 1.00 59.97 91 GLU A N 1
ATOM 716 C CA . GLU A 1 91 ? -16.302 -10.825 -23.115 1.00 59.97 91 GLU A CA 1
ATOM 717 C C . GLU A 1 91 ? -15.075 -10.612 -22.210 1.00 59.97 91 GLU A C 1
ATOM 719 O O . GLU A 1 91 ? -15.166 -10.708 -20.984 1.00 59.97 91 GLU A O 1
ATOM 724 N N . HIS A 1 92 ? -13.924 -10.269 -22.796 1.00 64.62 92 HIS A N 1
ATOM 725 C CA . HIS A 1 92 ? -12.651 -10.158 -22.087 1.00 64.62 92 HIS A CA 1
ATOM 726 C C . HIS A 1 92 ? -12.167 -8.726 -21.887 1.00 64.62 92 HIS A C 1
ATOM 728 O O . HIS A 1 92 ? -11.041 -8.510 -21.428 1.00 64.62 92 HIS A O 1
ATOM 734 N N . PHE A 1 93 ? -13.005 -7.746 -22.216 1.00 71.00 93 PHE A N 1
ATOM 735 C CA . PHE A 1 93 ? -12.531 -6.385 -22.357 1.00 71.00 93 PHE A CA 1
ATOM 736 C C . PHE A 1 93 ? -12.268 -5.665 -21.050 1.00 71.00 93 PHE A C 1
ATOM 738 O O . PHE A 1 93 ? -11.299 -4.929 -20.997 1.00 71.00 93 PHE A O 1
ATOM 745 N N . ASP A 1 94 ? -13.069 -5.861 -20.008 1.00 77.69 94 ASP A N 1
ATOM 746 C CA . ASP A 1 94 ? -12.839 -5.184 -18.733 1.00 77.69 94 ASP A CA 1
ATOM 747 C C . ASP A 1 94 ? -12.226 -6.145 -17.706 1.00 77.69 94 ASP A C 1
ATOM 749 O O . ASP A 1 94 ? -12.910 -6.978 -17.100 1.00 77.69 94 ASP A O 1
ATOM 753 N N . LYS A 1 95 ? -10.903 -6.038 -17.536 1.00 80.75 95 LYS A N 1
ATOM 754 C CA . LYS A 1 95 ? -10.102 -6.862 -16.616 1.00 80.75 95 LYS A CA 1
ATOM 755 C C . LYS A 1 95 ? -10.048 -6.302 -15.188 1.00 80.75 95 LYS A C 1
ATOM 757 O O . LYS A 1 95 ? -9.230 -6.753 -14.389 1.00 80.75 95 LYS A O 1
ATOM 762 N N . SER A 1 96 ? -10.885 -5.321 -14.855 1.00 83.62 96 SER A N 1
ATOM 763 C CA . SER A 1 96 ? -10.946 -4.712 -13.523 1.00 83.62 96 SER A CA 1
ATOM 764 C C . SER A 1 96 ? -11.786 -5.513 -12.518 1.00 83.62 96 SER A C 1
ATOM 766 O O . SER A 1 96 ? -12.635 -6.334 -12.879 1.00 83.62 96 SER A O 1
ATOM 768 N N . VAL A 1 97 ? -11.587 -5.233 -11.227 1.00 89.75 97 VAL A N 1
ATOM 769 C CA . VAL A 1 97 ? -12.366 -5.804 -10.114 1.00 89.75 97 VAL A CA 1
ATOM 770 C C . VAL A 1 97 ? -13.457 -4.829 -9.675 1.00 89.75 97 VAL A C 1
ATOM 772 O O . VAL A 1 97 ? -13.352 -4.118 -8.684 1.00 89.75 97 VAL A O 1
ATOM 775 N N . HIS A 1 98 ? -14.518 -4.740 -10.468 1.00 88.56 98 HIS A N 1
ATOM 776 C CA . HIS A 1 98 ? -15.621 -3.786 -10.289 1.00 88.56 98 HIS A CA 1
ATOM 777 C C . HIS A 1 98 ? -16.961 -4.405 -10.702 1.00 88.56 98 HIS A C 1
ATOM 779 O O . HIS A 1 98 ? -16.995 -5.591 -11.005 1.00 88.56 98 HIS A O 1
ATOM 785 N N . GLN A 1 99 ? -18.048 -3.625 -10.730 1.00 89.38 99 GLN A N 1
ATOM 786 C CA . GLN A 1 99 ? -19.411 -4.120 -10.987 1.00 89.38 99 GLN A CA 1
ATOM 787 C C . GLN A 1 99 ? -19.803 -5.231 -10.017 1.00 89.38 99 GLN A C 1
ATOM 789 O O . GLN A 1 99 ? -19.802 -6.418 -10.337 1.00 89.38 99 GLN A O 1
ATOM 794 N N . ASN A 1 100 ? -20.082 -4.817 -8.790 1.00 93.50 100 ASN A N 1
ATOM 795 C CA . ASN A 1 100 ? -20.324 -5.742 -7.706 1.00 93.50 100 ASN A CA 1
ATOM 796 C C . ASN A 1 100 ? -21.814 -6.050 -7.505 1.00 93.50 100 ASN A C 1
ATOM 798 O O . ASN A 1 100 ? -22.691 -5.254 -7.846 1.00 93.50 100 ASN A O 1
ATOM 802 N N . GLN A 1 101 ? -22.077 -7.224 -6.937 1.00 95.44 101 GLN A N 1
ATOM 803 C CA . GLN A 1 101 ? -23.357 -7.629 -6.363 1.00 95.44 101 GLN A CA 1
ATOM 804 C C . GLN A 1 101 ? -23.081 -8.399 -5.078 1.00 95.44 101 GLN A C 1
ATOM 806 O O . GLN A 1 101 ? -22.208 -9.263 -5.066 1.00 95.44 101 GLN A O 1
ATOM 811 N N . ALA A 1 102 ? -23.818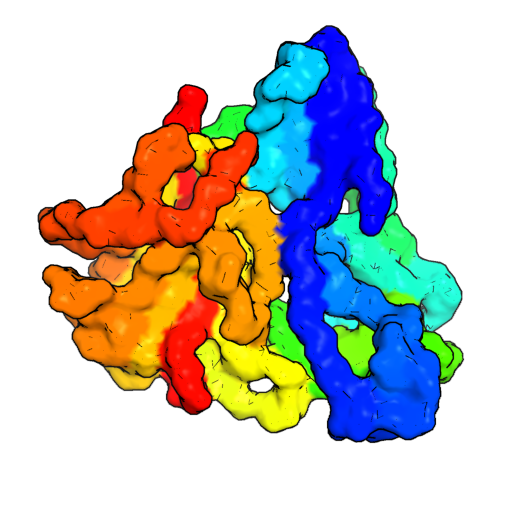 -8.119 -4.010 1.00 97.00 102 ALA A N 1
ATOM 812 C CA . ALA A 1 102 ? -23.642 -8.803 -2.738 1.00 97.00 102 ALA A CA 1
ATOM 813 C C . ALA A 1 102 ? -24.974 -9.324 -2.205 1.00 97.00 102 ALA A C 1
ATOM 815 O O . ALA A 1 102 ? -26.009 -8.672 -2.356 1.00 97.00 102 ALA A O 1
ATOM 816 N N . ILE A 1 103 ? -24.924 -10.483 -1.550 1.00 97.12 103 ILE A N 1
ATOM 817 C CA . ILE A 1 103 ? -26.024 -11.021 -0.750 1.00 97.12 103 ILE A CA 1
ATOM 818 C C . ILE A 1 103 ? -25.505 -11.440 0.624 1.00 97.12 103 ILE A C 1
ATOM 820 O O . ILE A 1 103 ? -24.393 -11.959 0.753 1.00 97.12 103 ILE A O 1
ATOM 824 N N . GLU A 1 104 ? -26.324 -11.232 1.649 1.00 98.00 104 GLU A N 1
ATOM 825 C CA . GLU A 1 104 ? -26.104 -11.841 2.956 1.00 98.00 104 GLU A CA 1
ATOM 826 C C . GLU A 1 104 ? -26.639 -13.274 2.943 1.00 98.00 104 GLU A C 1
ATOM 828 O O . GLU A 1 104 ? -27.772 -13.532 2.533 1.00 98.00 104 GLU A O 1
ATOM 833 N N . LEU A 1 105 ? -25.807 -14.218 3.368 1.00 97.81 105 LEU A N 1
ATOM 834 C CA . LEU A 1 105 ? -26.169 -15.622 3.491 1.00 97.81 105 LEU A CA 1
ATOM 835 C C . LEU A 1 105 ? -26.862 -15.885 4.832 1.00 97.81 105 LEU A C 1
ATOM 837 O O . LEU A 1 105 ? -26.720 -15.131 5.791 1.00 97.81 105 LEU A O 1
ATOM 841 N N . SER A 1 106 ? -27.554 -17.020 4.945 1.00 96.19 106 SER A N 1
ATOM 842 C CA . SER A 1 106 ? -28.286 -17.402 6.164 1.00 96.19 106 SER A CA 1
ATOM 843 C C . SER A 1 106 ? -27.413 -17.541 7.419 1.00 96.19 106 SER A C 1
ATOM 845 O O . SER A 1 106 ? -27.936 -17.543 8.527 1.00 96.19 106 SER A O 1
ATOM 847 N N . ASN A 1 107 ? -26.094 -17.672 7.258 1.00 95.81 107 ASN A N 1
ATOM 848 C CA . ASN A 1 107 ? -25.121 -17.717 8.350 1.00 95.81 107 ASN A CA 1
ATOM 849 C C . ASN A 1 107 ? -24.495 -16.344 8.674 1.00 95.81 107 ASN A C 1
ATOM 851 O O . ASN A 1 107 ? -23.503 -16.301 9.395 1.00 95.81 107 ASN A O 1
ATOM 855 N N . GLY A 1 108 ? -25.023 -15.247 8.119 1.00 95.88 108 GLY A N 1
ATOM 856 C CA . GLY A 1 108 ? -24.553 -13.877 8.355 1.00 95.88 108 GLY A CA 1
ATOM 857 C C . GLY A 1 108 ? -23.307 -13.465 7.562 1.00 95.88 108 GLY A C 1
ATOM 858 O O . GLY A 1 108 ? -22.873 -12.320 7.668 1.00 95.88 108 GLY A O 1
ATOM 859 N N . LYS A 1 109 ? -22.720 -14.364 6.758 1.00 98.06 109 LYS A N 1
ATOM 860 C CA . LYS A 1 109 ? -21.591 -14.033 5.871 1.00 98.06 109 LYS A CA 1
ATOM 861 C C . LYS A 1 109 ? -22.065 -13.333 4.602 1.00 98.06 109 LYS A C 1
ATOM 863 O O . LYS A 1 109 ? -23.199 -13.520 4.167 1.00 98.06 109 LYS A O 1
ATOM 868 N N . ILE A 1 110 ? -21.169 -12.590 3.963 1.00 98.31 110 ILE A N 1
ATOM 869 C CA . ILE A 1 110 ? -21.431 -11.910 2.694 1.00 98.31 110 ILE A CA 1
ATOM 870 C C . ILE A 1 110 ? -20.848 -12.719 1.542 1.00 98.31 110 ILE A C 1
ATOM 872 O O . ILE A 1 110 ? -19.646 -12.987 1.519 1.00 98.31 110 ILE A O 1
ATOM 876 N N . LEU A 1 111 ? -21.692 -13.061 0.567 1.00 98.25 111 LEU A N 1
ATOM 877 C CA . LEU A 1 111 ? -21.256 -13.523 -0.746 1.00 98.25 111 LEU A CA 1
ATOM 878 C C . LEU A 1 111 ? -21.260 -12.335 -1.711 1.00 98.25 111 LEU A C 1
ATOM 880 O O . LEU A 1 111 ? -22.317 -11.806 -2.052 1.00 98.25 111 LEU A O 1
ATOM 884 N N . LEU A 1 112 ? -20.073 -11.936 -2.151 1.00 97.62 112 LEU A N 1
ATOM 885 C CA . LEU A 1 112 ? -19.832 -10.822 -3.059 1.00 97.62 112 LEU A CA 1
ATOM 886 C C . LEU A 1 112 ? -19.382 -11.347 -4.425 1.00 97.62 112 LEU A C 1
ATOM 888 O O . LEU A 1 112 ? -18.333 -11.973 -4.530 1.00 97.62 112 LEU A O 1
ATOM 892 N N . ALA A 1 113 ? -20.139 -11.059 -5.476 1.00 95.69 113 ALA A N 1
ATOM 893 C CA . ALA A 1 113 ? -19.708 -11.204 -6.860 1.00 95.69 113 ALA A CA 1
ATOM 894 C C . ALA A 1 113 ? -19.088 -9.888 -7.342 1.00 95.69 113 ALA A C 1
ATOM 896 O O . ALA A 1 113 ? -19.672 -8.825 -7.134 1.00 95.69 113 ALA A O 1
ATOM 897 N N . ALA A 1 114 ? -17.932 -9.945 -7.999 1.00 93.50 114 ALA A N 1
ATOM 898 C CA . ALA A 1 114 ? -17.317 -8.785 -8.641 1.00 93.50 114 ALA A CA 1
ATOM 899 C C . ALA A 1 114 ? -16.450 -9.198 -9.834 1.00 93.50 114 ALA A C 1
ATOM 901 O O . ALA A 1 114 ? -15.978 -10.331 -9.888 1.00 93.50 114 ALA A O 1
ATOM 902 N N . GLY A 1 115 ? -16.194 -8.255 -10.741 1.00 88.62 115 GLY A N 1
ATOM 903 C CA . GLY A 1 115 ? -15.395 -8.430 -11.954 1.00 88.62 115 GLY A CA 1
ATOM 904 C C . GLY A 1 115 ? -16.229 -8.903 -13.148 1.00 88.62 115 GLY A C 1
ATOM 905 O O . GLY A 1 115 ? -17.192 -9.650 -12.993 1.00 88.62 115 GLY A O 1
ATOM 906 N N . GLN A 1 116 ? -15.850 -8.467 -14.351 1.00 80.75 116 GLN A N 1
ATOM 907 C CA . GLN A 1 116 ? -16.548 -8.825 -15.595 1.00 80.75 116 GLN A CA 1
ATOM 908 C C . GLN A 1 116 ? -15.826 -9.939 -16.363 1.00 80.75 116 GLN A C 1
ATOM 910 O O . GLN A 1 116 ? -16.438 -10.936 -16.741 1.00 80.75 116 GLN A O 1
ATOM 915 N N . ASN A 1 117 ? -14.515 -9.791 -16.569 1.00 81.12 117 ASN A N 1
ATOM 916 C CA . ASN A 1 117 ? -13.696 -10.762 -17.295 1.00 81.12 117 ASN A CA 1
ATOM 917 C C . ASN A 1 117 ? -13.511 -12.074 -16.499 1.00 81.12 117 ASN A C 1
ATOM 919 O O . ASN A 1 117 ? -13.379 -12.043 -15.281 1.00 81.12 117 ASN A O 1
ATOM 923 N N . ILE A 1 118 ? -13.426 -13.227 -17.177 1.00 80.81 118 ILE A N 1
ATOM 924 C CA . ILE A 1 118 ? -13.214 -14.559 -16.571 1.00 80.81 118 ILE A CA 1
ATOM 925 C C . ILE A 1 118 ? -12.017 -14.665 -15.599 1.00 80.81 118 ILE A C 1
ATOM 927 O O . ILE A 1 118 ? -12.095 -15.411 -14.622 1.00 80.81 118 ILE A O 1
ATOM 931 N N . TYR A 1 119 ? -10.953 -13.890 -15.804 1.00 77.38 119 TYR A N 1
ATOM 932 C CA . TYR A 1 119 ? -9.763 -13.865 -14.948 1.00 77.38 119 TYR A CA 1
ATOM 933 C C . TYR A 1 119 ? -9.936 -12.991 -13.715 1.00 77.38 119 TYR A C 1
ATOM 935 O O . TYR A 1 119 ? -9.387 -13.335 -12.672 1.00 77.38 119 TYR A O 1
ATOM 943 N N . SER A 1 120 ? -10.734 -11.928 -13.794 1.00 82.81 120 SER A N 1
ATOM 944 C CA . SER A 1 120 ? -10.962 -10.999 -12.678 1.00 82.81 120 SER A CA 1
ATOM 945 C C . SER A 1 120 ? -12.267 -11.278 -11.934 1.00 82.81 120 SER A C 1
ATOM 947 O O . SER A 1 120 ? -12.397 -10.884 -10.777 1.00 82.81 120 SER A O 1
ATOM 949 N N . ARG A 1 121 ? -13.223 -11.984 -12.561 1.00 88.69 121 ARG A N 1
ATOM 950 C CA . ARG A 1 121 ? -14.512 -12.323 -11.954 1.00 88.69 121 ARG A CA 1
ATOM 951 C C . ARG A 1 121 ? -14.301 -13.269 -10.785 1.00 88.69 121 ARG A C 1
ATOM 953 O O . ARG A 1 121 ? -13.678 -14.326 -10.926 1.00 88.69 121 ARG A O 1
ATOM 960 N N . ARG A 1 122 ? -14.802 -12.904 -9.616 1.00 92.88 122 ARG A N 1
ATOM 961 C CA . ARG A 1 122 ? -14.655 -13.688 -8.391 1.00 92.88 122 ARG A CA 1
ATOM 962 C C . ARG A 1 122 ? -15.943 -13.637 -7.593 1.00 92.88 122 ARG A C 1
ATOM 964 O O . ARG A 1 122 ? -16.619 -12.614 -7.546 1.00 92.88 122 ARG A O 1
ATOM 971 N N . PHE A 1 123 ? -16.220 -14.753 -6.932 1.00 95.88 123 PHE A N 1
ATOM 972 C CA . PHE A 1 123 ? -17.040 -14.757 -5.737 1.00 95.88 123 PHE A CA 1
ATOM 973 C C . PHE A 1 123 ? -16.107 -14.675 -4.532 1.00 95.88 123 PHE A C 1
ATOM 975 O O . PHE A 1 123 ? -15.192 -15.488 -4.397 1.00 95.88 123 PHE A O 1
ATOM 982 N N . VAL A 1 124 ? -16.328 -13.684 -3.680 1.00 96.56 124 VAL A N 1
ATOM 983 C CA . VAL A 1 124 ? -15.627 -13.493 -2.415 1.00 96.56 124 VAL A CA 1
ATOM 984 C C . VAL A 1 124 ? -16.624 -13.775 -1.304 1.00 96.56 124 VAL A C 1
ATOM 986 O O . VAL A 1 124 ? -17.689 -13.167 -1.252 1.00 96.56 124 VAL A O 1
ATOM 989 N N . LEU A 1 125 ? -16.286 -14.718 -0.431 1.00 97.94 125 LEU A N 1
ATOM 990 C CA . LEU A 1 125 ? -17.050 -15.011 0.774 1.00 97.94 125 LEU A CA 1
ATOM 991 C C . LEU A 1 125 ? -16.280 -14.456 1.969 1.00 97.94 125 LEU A C 1
ATOM 993 O O . LEU A 1 125 ? -15.152 -14.885 2.208 1.00 97.94 125 LEU A O 1
ATOM 997 N N . PHE A 1 126 ? -16.878 -13.537 2.722 1.00 97.81 126 PHE A N 1
ATOM 998 C CA . PHE A 1 126 ? -16.243 -12.974 3.914 1.00 97.81 126 PHE A CA 1
ATOM 999 C C . PHE A 1 126 ? -17.240 -12.774 5.056 1.00 97.81 126 PHE A C 1
ATOM 1001 O O . PHE A 1 126 ? -18.450 -12.675 4.847 1.00 97.81 126 PHE A O 1
ATOM 1008 N N . ASP A 1 127 ? -16.722 -12.769 6.280 1.00 97.50 127 ASP A N 1
ATOM 1009 C CA . ASP A 1 127 ? -17.485 -12.417 7.474 1.00 97.50 127 ASP A CA 1
ATOM 1010 C C . ASP A 1 127 ? -17.525 -10.886 7.607 1.00 97.50 127 ASP A C 1
ATOM 1012 O O . ASP A 1 127 ? -16.459 -10.273 7.553 1.00 97.50 127 ASP A O 1
ATOM 1016 N N . PRO A 1 128 ? -18.693 -10.236 7.756 1.00 96.12 128 PRO A N 1
ATOM 1017 C CA . PRO A 1 128 ? -18.751 -8.782 7.893 1.00 96.12 128 PRO A CA 1
ATOM 1018 C C . PRO A 1 128 ? -17.982 -8.251 9.113 1.00 96.12 128 PRO A C 1
ATOM 1020 O O . PRO A 1 128 ? -17.499 -7.126 9.038 1.00 96.12 128 PRO A O 1
ATOM 1023 N N . GLY A 1 129 ? -17.792 -9.045 10.177 1.00 95.69 129 GLY A N 1
ATOM 1024 C CA . GLY A 1 129 ? -16.989 -8.653 11.342 1.00 95.69 129 GLY A CA 1
ATOM 1025 C C . GLY A 1 129 ? -15.510 -8.409 11.017 1.00 95.69 129 GLY A C 1
ATOM 1026 O O . GLY A 1 129 ? -14.839 -7.662 11.720 1.00 95.69 129 GLY A O 1
ATOM 1027 N N . TRP A 1 130 ? -15.011 -8.939 9.895 1.00 97.00 130 TRP A N 1
ATOM 1028 C CA . TRP A 1 130 ? -13.686 -8.598 9.365 1.00 97.00 130 TRP A CA 1
ATOM 1029 C C . TRP A 1 130 ? -13.559 -7.102 9.023 1.00 97.00 130 TRP A C 1
ATOM 1031 O O . TRP A 1 130 ? -12.469 -6.538 9.078 1.00 97.00 130 TRP A O 1
ATOM 1041 N N . LEU A 1 131 ? -14.656 -6.417 8.684 1.00 97.00 131 LEU A N 1
ATOM 1042 C CA . LEU A 1 131 ? -14.640 -4.969 8.440 1.00 97.00 131 LEU A CA 1
ATOM 1043 C C . LEU A 1 131 ? -14.560 -4.143 9.734 1.00 97.00 131 LEU A C 1
ATOM 1045 O O . LEU A 1 131 ? -14.236 -2.961 9.653 1.00 97.00 131 LEU A O 1
ATOM 1049 N N . ASP A 1 132 ? -14.815 -4.753 10.892 1.00 95.31 132 ASP A N 1
ATOM 1050 C CA . ASP A 1 132 ? -14.734 -4.113 12.210 1.00 95.31 132 ASP A CA 1
ATOM 1051 C C . ASP A 1 132 ? -13.377 -4.331 12.906 1.00 95.31 132 ASP A C 1
ATOM 1053 O O . ASP A 1 132 ? -13.131 -3.756 13.966 1.00 95.31 132 ASP A O 1
ATOM 1057 N N . GLU A 1 133 ? -12.485 -5.147 12.333 1.00 96.69 133 GLU A N 1
ATOM 1058 C CA . GLU A 1 133 ? -11.116 -5.305 12.838 1.00 96.69 133 GLU A CA 1
ATOM 1059 C C . GLU A 1 133 ? -10.384 -3.959 12.856 1.00 96.69 133 GLU A C 1
ATOM 1061 O O . GLU A 1 133 ? -10.547 -3.139 11.955 1.00 96.69 133 GLU A O 1
ATOM 1066 N N . THR A 1 134 ? -9.524 -3.749 13.851 1.00 97.25 134 THR A N 1
ATOM 1067 C CA . THR A 1 134 ? -8.757 -2.503 14.012 1.00 97.25 134 THR A CA 1
ATOM 1068 C C . THR A 1 134 ? -7.265 -2.680 13.788 1.00 97.25 134 THR A C 1
ATOM 1070 O O . THR A 1 134 ? -6.508 -1.723 13.917 1.00 97.25 134 THR A O 1
ATOM 1073 N N . SER A 1 135 ? -6.816 -3.887 13.456 1.00 97.88 135 SER A N 1
ATOM 1074 C CA . SER A 1 135 ? -5.406 -4.170 13.236 1.00 97.88 135 SER A CA 1
ATOM 1075 C C . SER A 1 135 ? -5.177 -4.991 11.977 1.00 97.88 135 SER A C 1
ATOM 1077 O O . SER A 1 135 ? -6.068 -5.669 11.458 1.00 97.88 135 SER A O 1
ATOM 1079 N N . ARG A 1 136 ? -3.961 -4.893 11.442 1.00 97.88 136 ARG A N 1
ATOM 1080 C CA . ARG A 1 136 ? -3.495 -5.715 10.324 1.00 97.88 136 ARG A CA 1
ATOM 1081 C C . ARG A 1 136 ? -1.990 -5.909 10.432 1.00 97.88 136 ARG A C 1
ATOM 1083 O O . ARG A 1 136 ? -1.271 -4.982 10.790 1.00 97.88 136 ARG A O 1
ATOM 1090 N N . PHE A 1 137 ? -1.527 -7.095 10.063 1.00 98.50 137 PHE A N 1
ATOM 1091 C CA . PHE A 1 137 ? -0.114 -7.438 9.987 1.00 98.50 137 PHE A CA 1
ATOM 1092 C C . PHE A 1 137 ? 0.218 -8.027 8.612 1.00 98.50 137 PHE A C 1
ATOM 1094 O O . PHE A 1 137 ? -0.630 -8.675 7.994 1.00 98.50 137 PHE A O 1
ATOM 1101 N N . GLU A 1 138 ? 1.430 -7.770 8.136 1.00 98.31 138 GLU A N 1
ATOM 1102 C CA . GLU A 1 138 ? 2.004 -8.297 6.901 1.00 98.31 138 GLU A CA 1
ATOM 1103 C C . GLU A 1 138 ? 3.486 -8.600 7.130 1.00 98.31 138 GLU A C 1
ATOM 1105 O O . GLU A 1 138 ? 4.223 -7.719 7.564 1.00 98.31 138 GLU A O 1
ATOM 1110 N N . ASP A 1 139 ? 3.923 -9.818 6.819 1.00 97.38 139 ASP A N 1
ATOM 1111 C CA . ASP A 1 139 ? 5.329 -10.252 6.884 1.00 97.38 139 ASP A CA 1
ATOM 1112 C C . ASP A 1 139 ? 5.832 -10.865 5.573 1.00 97.38 139 ASP A C 1
ATOM 1114 O O . ASP A 1 139 ? 6.895 -11.483 5.536 1.00 97.38 139 ASP A O 1
ATOM 1118 N N . PHE A 1 140 ? 5.051 -10.732 4.498 1.00 97.31 140 PHE A N 1
ATOM 1119 C CA . PHE A 1 140 ? 5.362 -11.206 3.155 1.00 97.31 140 PHE A CA 1
ATOM 1120 C C . PHE A 1 140 ? 5.546 -12.727 3.030 1.00 97.31 140 PHE A C 1
ATOM 1122 O O . PHE A 1 140 ? 5.930 -13.212 1.965 1.00 97.31 140 PHE A O 1
ATOM 1129 N N . SER A 1 141 ? 5.179 -13.512 4.051 1.00 95.06 141 SER A N 1
ATOM 1130 C CA . SER A 1 141 ? 5.215 -14.986 4.013 1.00 95.06 141 SER A CA 1
ATOM 1131 C C . SER A 1 141 ? 4.282 -15.593 2.954 1.00 95.06 141 SER A C 1
ATOM 1133 O O . SER A 1 141 ? 4.478 -16.720 2.498 1.00 95.06 141 SER A O 1
ATOM 1135 N N . HIS A 1 142 ? 3.277 -14.832 2.514 1.00 94.12 142 HIS A N 1
ATOM 1136 C CA . HIS A 1 142 ? 2.381 -15.168 1.403 1.00 94.12 142 HIS A CA 1
ATOM 1137 C C . HIS A 1 142 ? 2.725 -14.413 0.109 1.00 94.12 142 HIS A C 1
ATOM 1139 O O . HIS A 1 142 ? 1.873 -14.206 -0.766 1.00 94.12 142 HIS A O 1
ATOM 1145 N N . GLY A 1 143 ? 3.982 -13.993 -0.003 1.00 94.56 143 GLY A N 1
ATOM 1146 C CA . GLY A 1 143 ? 4.514 -13.196 -1.089 1.00 94.56 143 GLY A CA 1
ATOM 1147 C C . GLY A 1 143 ? 3.815 -11.847 -1.233 1.00 94.56 143 GLY A C 1
ATOM 1148 O O . GLY A 1 143 ? 3.435 -11.204 -0.260 1.00 94.56 143 GLY A O 1
ATOM 1149 N N . THR A 1 144 ? 3.592 -11.402 -2.469 1.00 95.06 144 THR A N 1
ATOM 1150 C CA . THR A 1 144 ? 3.002 -10.079 -2.753 1.00 95.06 144 THR A CA 1
ATOM 1151 C C . THR A 1 144 ? 1.470 -10.096 -2.841 1.00 95.06 144 THR A C 1
ATOM 1153 O O . THR A 1 144 ? 0.846 -9.153 -3.336 1.00 95.06 144 THR A O 1
ATOM 1156 N N . ARG A 1 145 ? 0.822 -11.168 -2.357 1.00 93.38 145 ARG A N 1
ATOM 1157 C CA . ARG A 1 145 ? -0.631 -11.387 -2.487 1.00 93.38 145 ARG A CA 1
ATOM 1158 C C . ARG A 1 145 ? -1.467 -10.255 -1.892 1.00 93.38 145 ARG A C 1
ATOM 1160 O O . ARG A 1 145 ? -2.538 -9.960 -2.422 1.00 93.38 145 ARG A O 1
ATOM 1167 N N . HIS A 1 146 ? -0.974 -9.649 -0.824 1.00 95.12 146 HIS A N 1
ATOM 1168 C CA . HIS A 1 146 ? -1.684 -8.705 0.036 1.00 95.12 146 HIS A CA 1
ATOM 1169 C C . HIS A 1 146 ? -1.309 -7.238 -0.196 1.00 95.12 146 HIS A C 1
ATOM 1171 O O . HIS A 1 146 ? -1.796 -6.361 0.523 1.00 95.12 146 HIS A O 1
ATOM 1177 N N . ILE A 1 147 ? -0.477 -6.990 -1.209 1.00 97.44 147 ILE A N 1
ATOM 1178 C CA . ILE A 1 147 ? -0.047 -5.668 -1.650 1.00 97.44 147 ILE A CA 1
ATOM 1179 C C . ILE A 1 147 ? -0.271 -5.498 -3.157 1.00 97.44 147 ILE A C 1
ATOM 1181 O O . ILE A 1 147 ? -0.429 -6.458 -3.925 1.00 97.44 147 ILE A O 1
ATOM 1185 N N . SER A 1 148 ? -0.255 -4.245 -3.594 1.00 97.44 148 SER A N 1
ATOM 1186 C CA . SER A 1 148 ? -0.057 -3.886 -5.000 1.00 97.44 148 SER A CA 1
ATOM 1187 C C . SER A 1 148 ? 1.372 -3.394 -5.190 1.00 97.44 148 SER A C 1
ATOM 1189 O O . SER A 1 148 ? 1.831 -2.597 -4.383 1.00 97.44 148 SER A O 1
ATOM 1191 N N . ASN A 1 149 ? 2.060 -3.840 -6.243 1.00 96.94 149 ASN A N 1
ATOM 1192 C CA . ASN A 1 149 ? 3.447 -3.458 -6.546 1.00 96.94 149 ASN A CA 1
ATOM 1193 C C . ASN A 1 149 ? 3.753 -3.428 -8.058 1.00 96.94 149 ASN A C 1
ATOM 1195 O O . ASN A 1 149 ? 4.915 -3.523 -8.450 1.00 96.94 149 ASN A O 1
ATOM 1199 N N . HIS A 1 150 ? 2.732 -3.381 -8.915 1.00 94.50 150 HIS A N 1
ATOM 1200 C CA . HIS A 1 150 ? 2.918 -3.469 -10.362 1.00 94.50 150 HIS A CA 1
ATOM 1201 C C . HIS A 1 150 ? 3.342 -2.138 -10.986 1.00 94.50 150 HIS A C 1
ATOM 1203 O O . HIS A 1 150 ? 2.963 -1.063 -10.529 1.00 94.50 150 HIS A O 1
ATOM 1209 N N . LEU A 1 151 ? 4.079 -2.259 -12.084 1.00 94.44 151 LEU A N 1
ATOM 1210 C CA . LEU A 1 151 ? 4.451 -1.216 -13.031 1.00 94.44 151 LEU A CA 1
ATOM 1211 C C . LEU A 1 151 ? 3.813 -1.524 -14.390 1.00 94.44 151 LEU A C 1
ATOM 1213 O O . LEU A 1 151 ? 3.362 -2.646 -14.636 1.00 94.44 151 LEU A O 1
ATOM 1217 N N . TYR A 1 152 ? 3.850 -0.555 -15.301 1.00 91.38 152 TYR A N 1
ATOM 1218 C CA . TYR A 1 152 ? 3.255 -0.669 -16.632 1.00 91.38 152 TYR A CA 1
ATOM 1219 C C . TYR A 1 152 ? 4.297 -0.515 -17.731 1.00 91.38 152 TYR A C 1
ATOM 1221 O O . TYR A 1 152 ? 5.038 0.468 -17.758 1.00 91.38 152 TYR A O 1
ATOM 1229 N N . TYR A 1 153 ? 4.315 -1.445 -18.681 1.00 88.88 153 TYR A N 1
ATOM 1230 C CA . TYR A 1 153 ? 5.039 -1.281 -19.936 1.00 88.88 153 TYR A CA 1
ATOM 1231 C C . TYR A 1 153 ? 4.286 -0.342 -20.866 1.00 88.88 153 TYR A C 1
ATOM 1233 O O . TYR A 1 153 ? 3.077 -0.464 -21.002 1.00 88.88 153 TYR A O 1
ATOM 1241 N N . LYS A 1 154 ? 5.006 0.518 -21.583 1.00 83.75 154 LYS A N 1
ATOM 1242 C CA . LYS A 1 154 ? 4.529 1.214 -22.778 1.00 83.75 154 LYS A CA 1
ATOM 1243 C C . LYS A 1 154 ? 3.999 0.190 -23.773 1.00 83.75 154 LYS A C 1
ATOM 1245 O O . LYS A 1 154 ? 4.613 -0.848 -24.013 1.00 83.75 154 LYS A O 1
ATOM 1250 N N . SER A 1 155 ? 2.845 0.486 -24.351 1.00 76.81 155 SER A N 1
ATOM 1251 C CA . SER A 1 155 ? 2.157 -0.414 -25.269 1.00 76.81 155 SER A CA 1
ATOM 1252 C C . SER A 1 155 ? 1.376 0.377 -26.320 1.00 76.81 155 SER A C 1
ATOM 1254 O O . SER A 1 155 ? 1.455 1.603 -26.360 1.00 76.81 155 SER A O 1
ATOM 1256 N N . ILE A 1 156 ? 0.652 -0.319 -27.199 1.00 74.81 156 ILE A N 1
ATOM 1257 C CA . ILE A 1 156 ? -0.158 0.304 -28.257 1.00 74.81 156 ILE A CA 1
ATOM 1258 C C . ILE A 1 156 ? -1.304 1.101 -27.614 1.00 74.81 156 ILE A C 1
ATOM 1260 O O . ILE A 1 156 ? -2.178 0.512 -26.977 1.00 74.81 156 ILE A O 1
ATOM 1264 N N . ALA A 1 157 ? -1.297 2.416 -27.802 1.00 71.69 157 ALA A N 1
ATOM 1265 C CA . ALA A 1 157 ? -2.268 3.341 -27.222 1.00 71.69 157 ALA A CA 1
ATOM 1266 C C . ALA A 1 157 ? -3.696 3.161 -27.771 1.00 71.69 157 ALA A C 1
ATOM 1268 O O . ALA A 1 157 ? -3.880 2.750 -28.928 1.00 71.69 157 ALA A O 1
ATOM 1269 N N . GLY A 1 158 ? -4.688 3.538 -26.958 1.00 66.25 158 GLY A N 1
ATOM 1270 C CA . GLY A 1 158 ? -6.115 3.475 -27.273 1.00 66.25 158 GLY A CA 1
ATOM 1271 C C . GLY A 1 158 ? -6.771 2.120 -27.028 1.00 66.25 158 GLY A C 1
ATOM 1272 O O . GLY A 1 158 ? -6.118 1.075 -26.957 1.00 66.25 158 GLY A O 1
ATOM 1273 N N . GLY A 1 159 ? -8.102 2.136 -26.932 1.00 64.75 159 GLY A N 1
ATOM 1274 C CA . GLY A 1 159 ? -8.889 0.908 -26.869 1.00 64.75 159 GLY A CA 1
ATOM 1275 C C . GLY A 1 159 ? -9.177 0.288 -28.240 1.00 64.75 159 GLY A C 1
ATOM 1276 O O . GLY A 1 159 ? -9.094 0.931 -29.282 1.00 64.75 159 GLY A O 1
ATOM 1277 N N . PHE A 1 160 ? -9.481 -1.008 -28.209 1.00 59.91 160 PHE A N 1
ATOM 1278 C CA . PHE A 1 160 ? -9.972 -1.866 -29.291 1.00 59.91 160 PHE A CA 1
ATOM 1279 C C . PHE A 1 160 ? -9.461 -1.617 -30.723 1.00 59.91 160 PHE A C 1
ATOM 1281 O O . PHE A 1 160 ? -10.037 -0.875 -31.513 1.00 59.91 160 PHE A O 1
ATOM 1288 N N . ARG A 1 161 ? -8.455 -2.413 -31.113 1.00 62.44 161 ARG A N 1
ATOM 1289 C CA . ARG A 1 161 ? -8.092 -2.697 -32.516 1.00 62.44 161 ARG A CA 1
ATOM 1290 C C . ARG A 1 161 ? -8.281 -4.182 -32.859 1.00 62.44 161 ARG A C 1
ATOM 1292 O O . ARG A 1 161 ? -7.361 -4.828 -33.349 1.00 62.44 161 ARG A O 1
ATOM 1299 N N . GLY A 1 162 ? -9.427 -4.764 -32.501 1.00 55.25 162 GLY A N 1
ATOM 1300 C CA . GLY A 1 162 ? -9.745 -6.174 -32.788 1.00 55.25 162 GLY A CA 1
ATOM 1301 C C . GLY A 1 162 ? -9.070 -7.216 -31.885 1.00 55.25 162 GLY A C 1
ATOM 1302 O O . GLY A 1 162 ? -9.477 -8.371 -31.908 1.00 55.25 162 GLY A O 1
ATOM 1303 N N . ILE A 1 163 ? -8.074 -6.824 -31.080 1.00 56.44 163 ILE A N 1
ATOM 1304 C CA . ILE A 1 163 ? -7.276 -7.745 -30.247 1.00 56.44 163 ILE A CA 1
ATOM 1305 C C . ILE A 1 163 ? -7.354 -7.401 -28.749 1.00 56.44 163 ILE A C 1
ATOM 1307 O O . ILE A 1 163 ? -7.237 -8.281 -27.907 1.00 56.44 163 ILE A O 1
ATOM 1311 N N . THR A 1 164 ? -7.559 -6.131 -28.387 1.00 60.47 164 THR A N 1
ATOM 1312 C CA . THR A 1 164 ? -7.308 -5.636 -27.020 1.00 60.47 164 THR A CA 1
ATOM 1313 C C . THR A 1 164 ? -8.504 -4.837 -26.516 1.00 60.47 164 THR A C 1
ATOM 1315 O O . THR A 1 164 ? -8.894 -3.874 -27.168 1.00 60.47 164 THR A O 1
ATOM 1318 N N . GLY A 1 165 ? -9.108 -5.238 -25.398 1.00 63.09 165 GLY A N 1
ATOM 1319 C CA . GLY A 1 165 ? -10.244 -4.533 -24.792 1.00 63.09 165 GLY A CA 1
ATOM 1320 C C . GLY A 1 165 ? -9.862 -3.286 -23.989 1.00 63.09 165 GLY A C 1
ATOM 1321 O O . GLY A 1 165 ? -8.868 -2.630 -24.299 1.00 63.09 165 GLY A O 1
ATOM 1322 N N . HIS A 1 166 ? -10.640 -2.973 -22.948 1.00 65.25 166 HIS A N 1
ATOM 1323 C CA . HIS A 1 166 ? -10.280 -1.960 -21.955 1.00 65.25 166 HIS A CA 1
ATOM 1324 C C . HIS A 1 166 ? -8.989 -2.400 -21.233 1.00 65.25 166 HIS A C 1
ATOM 1326 O O . HIS A 1 166 ? -8.827 -3.560 -20.859 1.00 65.25 166 HIS A O 1
ATOM 1332 N N . CYS A 1 167 ? -8.069 -1.461 -21.015 1.00 67.00 167 CYS A N 1
ATOM 1333 C CA . CYS A 1 167 ? -6.724 -1.670 -20.463 1.00 67.00 167 CYS A CA 1
ATOM 1334 C C . CYS A 1 167 ? -5.667 -2.200 -21.453 1.00 67.00 167 CYS A C 1
ATOM 1336 O O . CYS A 1 167 ? -5.626 -3.375 -21.821 1.00 67.00 167 CYS A O 1
ATOM 1338 N N . ALA A 1 168 ? -4.749 -1.303 -21.825 1.00 66.69 168 ALA A N 1
ATOM 1339 C CA . ALA A 1 168 ? -3.794 -1.491 -22.911 1.00 66.69 168 ALA A CA 1
ATOM 1340 C C . ALA A 1 168 ? -2.377 -1.906 -22.464 1.00 66.69 168 ALA A C 1
ATOM 1342 O O . ALA A 1 168 ? -1.538 -2.176 -23.318 1.00 66.69 168 ALA A O 1
ATOM 1343 N N . TYR A 1 169 ? -2.065 -1.973 -21.169 1.00 82.38 169 TYR A N 1
ATOM 1344 C CA . TYR A 1 169 ? -0.672 -2.122 -20.734 1.00 82.38 169 TYR A CA 1
ATOM 1345 C C . TYR A 1 169 ? -0.379 -3.479 -20.101 1.00 82.38 169 TYR A C 1
ATOM 1347 O O . TYR A 1 169 ? -1.043 -3.901 -19.155 1.00 82.38 169 TYR A O 1
ATOM 1355 N N . ASN A 1 170 ? 0.662 -4.127 -20.625 1.00 86.19 170 ASN A N 1
ATOM 1356 C CA . ASN A 1 170 ? 1.342 -5.232 -19.959 1.00 86.19 170 ASN A CA 1
ATOM 1357 C C . ASN A 1 170 ? 2.023 -4.729 -18.691 1.00 86.19 170 ASN A C 1
ATOM 1359 O O . ASN A 1 170 ? 2.391 -3.553 -18.602 1.00 86.19 170 ASN A O 1
ATOM 1363 N N . ARG A 1 171 ? 2.193 -5.615 -17.712 1.00 90.50 171 ARG A N 1
ATOM 1364 C CA . ARG A 1 171 ? 2.641 -5.232 -16.376 1.00 90.50 171 ARG A CA 1
ATOM 1365 C C . ARG A 1 171 ? 3.911 -5.971 -15.985 1.00 90.50 171 ARG A C 1
ATOM 1367 O O . ARG A 1 171 ? 4.321 -6.930 -16.626 1.00 90.50 171 ARG A O 1
ATOM 1374 N N . ARG A 1 172 ? 4.568 -5.505 -14.935 1.00 92.88 172 ARG A N 1
ATOM 1375 C CA . ARG A 1 172 ? 5.570 -6.291 -14.207 1.00 92.88 172 ARG A CA 1
ATOM 1376 C C . ARG A 1 172 ? 5.552 -5.896 -12.748 1.00 92.88 172 ARG A C 1
ATOM 1378 O O . ARG A 1 172 ? 5.110 -4.800 -12.424 1.00 92.88 172 ARG A O 1
ATOM 1385 N N . GLN A 1 173 ? 6.083 -6.741 -11.880 1.00 94.94 173 GLN A N 1
ATOM 1386 C CA . GLN A 1 173 ? 6.353 -6.340 -10.504 1.00 94.94 173 GLN A CA 1
ATOM 1387 C C . GLN A 1 173 ? 7.507 -5.322 -10.461 1.00 94.94 173 GLN A C 1
ATOM 1389 O O . GLN A 1 173 ? 8.482 -5.441 -11.213 1.00 94.94 173 GLN A O 1
ATOM 1394 N N . GLY A 1 174 ? 7.352 -4.304 -9.614 1.00 95.44 174 GLY A N 1
ATOM 1395 C CA . GLY A 1 174 ? 8.409 -3.379 -9.210 1.00 95.44 174 GLY A CA 1
ATOM 1396 C C . GLY A 1 174 ? 9.155 -3.936 -8.003 1.00 95.44 174 GLY A C 1
ATOM 1397 O O . GLY A 1 174 ? 10.262 -4.429 -8.152 1.00 95.44 174 GLY A O 1
ATOM 1398 N N . ALA A 1 175 ? 8.508 -3.936 -6.832 1.00 96.38 175 ALA A N 1
ATOM 1399 C CA . ALA A 1 175 ? 9.074 -4.523 -5.615 1.00 96.38 175 ALA A CA 1
ATOM 1400 C C . ALA A 1 175 ? 9.210 -6.054 -5.717 1.00 96.38 175 ALA A C 1
ATOM 1402 O O . ALA A 1 175 ? 8.303 -6.713 -6.237 1.00 96.38 175 ALA A O 1
ATOM 1403 N N . VAL A 1 176 ? 10.296 -6.618 -5.183 1.00 95.44 176 VAL A N 1
ATOM 1404 C CA . VAL A 1 176 ? 10.664 -8.041 -5.335 1.00 95.44 176 VAL A CA 1
ATOM 1405 C C . VAL A 1 176 ? 10.925 -8.680 -3.972 1.00 95.44 176 VAL A C 1
ATOM 1407 O O . VAL A 1 176 ? 11.466 -8.035 -3.079 1.00 95.44 176 VAL A O 1
ATOM 1410 N N . LEU A 1 177 ? 10.545 -9.947 -3.800 1.00 96.94 177 LEU A N 1
ATOM 1411 C CA . LEU A 1 177 ? 10.910 -10.728 -2.616 1.00 96.94 177 LEU A CA 1
ATOM 1412 C C . LEU A 1 177 ? 12.367 -11.172 -2.718 1.00 96.94 177 LEU A C 1
ATOM 1414 O O . LEU A 1 177 ? 12.796 -11.692 -3.747 1.00 96.94 177 LEU A O 1
ATOM 1418 N N . MET A 1 178 ? 13.115 -10.956 -1.647 1.00 96.19 178 MET A N 1
ATOM 1419 C CA . MET A 1 178 ? 14.524 -11.307 -1.535 1.00 96.19 178 MET A CA 1
ATOM 1420 C C . MET A 1 178 ? 14.741 -12.147 -0.276 1.00 96.19 178 MET A C 1
ATOM 1422 O O . MET A 1 178 ? 14.040 -11.937 0.715 1.00 96.19 178 MET A O 1
ATOM 1426 N N . PRO A 1 179 ? 15.729 -13.056 -0.252 1.00 96.50 179 PRO A N 1
ATOM 1427 C CA . PRO A 1 179 ? 16.108 -13.741 0.978 1.00 96.50 179 PRO A CA 1
ATOM 1428 C C . PRO A 1 179 ? 16.430 -12.738 2.089 1.00 96.50 179 PRO A C 1
ATOM 1430 O O . PRO A 1 179 ? 17.110 -11.735 1.847 1.00 96.50 179 PRO A O 1
ATOM 1433 N N . HIS A 1 180 ? 15.973 -13.009 3.311 1.00 97.12 180 HIS A N 1
ATOM 1434 C CA . HIS A 1 180 ? 16.343 -12.182 4.452 1.00 97.12 180 HIS A CA 1
ATOM 1435 C C . HIS A 1 180 ? 17.873 -12.245 4.660 1.00 97.12 180 HIS A C 1
ATOM 1437 O O . HIS A 1 180 ? 18.439 -13.335 4.744 1.00 97.12 180 HIS A O 1
ATOM 1443 N N . PRO A 1 181 ? 18.581 -11.104 4.774 1.00 95.12 181 PRO A N 1
ATOM 1444 C CA . PRO A 1 181 ? 20.049 -11.078 4.771 1.00 95.12 181 PRO A CA 1
ATOM 1445 C C . PRO A 1 181 ? 20.681 -11.776 5.986 1.00 95.12 181 PRO A C 1
ATOM 1447 O O . PRO A 1 181 ? 21.823 -12.218 5.923 1.00 95.12 181 PRO A O 1
ATOM 1450 N N . GLU A 1 182 ? 19.938 -11.868 7.090 1.00 94.81 182 GLU A N 1
ATOM 1451 C CA . GLU A 1 182 ? 20.414 -12.406 8.374 1.00 94.81 182 GLU A CA 1
ATOM 1452 C C . GLU A 1 182 ? 19.652 -13.669 8.827 1.00 94.81 182 GLU A C 1
ATOM 1454 O O . GLU A 1 182 ? 19.932 -14.208 9.896 1.00 94.81 182 GLU A O 1
ATOM 1459 N N . ARG A 1 183 ? 18.662 -14.143 8.052 1.00 91.75 183 ARG A N 1
ATOM 1460 C CA . ARG A 1 183 ? 17.772 -15.253 8.441 1.00 91.75 183 ARG A CA 1
ATOM 1461 C C . ARG A 1 183 ? 17.467 -16.145 7.245 1.00 91.75 183 ARG A C 1
ATOM 1463 O O . ARG A 1 183 ? 17.245 -15.652 6.151 1.00 91.75 183 ARG A O 1
ATOM 1470 N N . LEU A 1 184 ? 17.414 -17.456 7.461 1.00 90.12 184 LEU A N 1
ATOM 1471 C CA . LEU A 1 184 ? 17.162 -18.432 6.391 1.00 90.12 184 LEU A CA 1
ATOM 1472 C C . LEU A 1 184 ? 15.685 -18.830 6.254 1.00 90.12 184 LEU A C 1
ATOM 1474 O O . LEU A 1 184 ? 15.324 -19.497 5.292 1.00 90.12 184 LEU A O 1
ATOM 1478 N N . ASP A 1 185 ? 14.841 -18.465 7.219 1.00 90.88 185 ASP A N 1
ATOM 1479 C CA . ASP A 1 185 ? 13.455 -18.930 7.336 1.00 90.88 185 ASP A CA 1
ATOM 1480 C C . ASP A 1 185 ? 12.420 -17.977 6.722 1.00 90.88 185 ASP A C 1
ATOM 1482 O O . ASP A 1 185 ? 11.222 -18.241 6.815 1.00 90.88 185 ASP A O 1
ATOM 1486 N N . ARG A 1 186 ? 12.854 -16.864 6.118 1.00 93.31 186 ARG A N 1
ATOM 1487 C CA . ARG A 1 186 ? 11.951 -15.852 5.558 1.00 93.31 186 ARG A CA 1
ATOM 1488 C C . ARG A 1 186 ? 12.553 -15.040 4.419 1.00 93.31 186 ARG A C 1
ATOM 1490 O O . ARG A 1 186 ? 13.770 -14.910 4.291 1.00 93.31 186 ARG A O 1
ATOM 1497 N N . GLU A 1 187 ? 11.658 -14.459 3.634 1.00 96.81 187 GLU A N 1
ATOM 1498 C CA . GLU A 1 187 ? 11.951 -13.432 2.640 1.00 96.81 187 GLU A CA 1
ATOM 1499 C C . GLU A 1 187 ? 11.605 -12.042 3.192 1.00 96.81 187 GLU A C 1
ATOM 1501 O O . GLU A 1 187 ? 10.887 -11.904 4.181 1.00 96.81 187 GLU A O 1
ATOM 1506 N N . VAL A 1 188 ? 12.139 -11.014 2.544 1.00 98.12 188 VAL A N 1
ATOM 1507 C CA . VAL A 1 188 ? 11.856 -9.597 2.787 1.00 98.12 188 VAL A CA 1
ATOM 1508 C C . VAL A 1 188 ? 11.509 -8.935 1.464 1.00 98.12 188 VAL A C 1
ATOM 1510 O O . VAL A 1 188 ? 11.968 -9.369 0.406 1.00 98.12 188 VAL A O 1
ATOM 1513 N N . LEU A 1 189 ? 10.710 -7.874 1.497 1.00 98.44 189 LEU A N 1
ATOM 1514 C CA . LEU A 1 189 ? 10.346 -7.156 0.283 1.00 98.44 189 LEU A CA 1
ATOM 1515 C C . LEU A 1 189 ? 11.344 -6.032 -0.003 1.00 98.44 189 LEU A C 1
ATOM 1517 O O . LEU A 1 189 ? 11.468 -5.101 0.785 1.00 98.44 189 LEU A O 1
ATOM 1521 N N . LEU A 1 190 ? 12.024 -6.092 -1.144 1.00 98.12 190 LEU A N 1
ATOM 1522 C CA . LEU A 1 190 ? 12.898 -5.035 -1.640 1.00 98.12 190 LEU A CA 1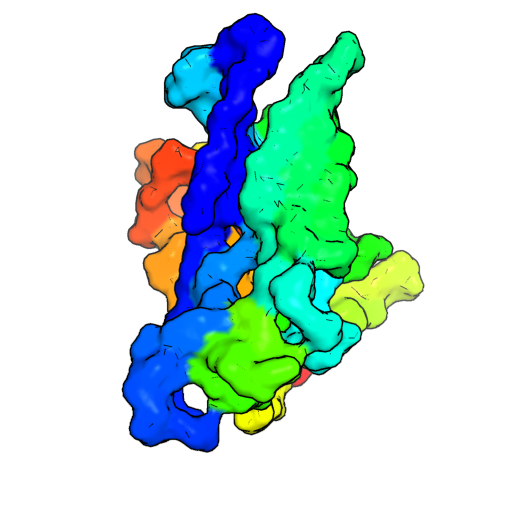
ATOM 1523 C C . LEU A 1 190 ? 12.106 -4.051 -2.510 1.00 98.12 190 LEU A C 1
ATOM 1525 O O . LEU A 1 190 ? 11.494 -4.447 -3.504 1.00 98.12 190 LEU A O 1
ATOM 1529 N N . ILE A 1 191 ? 12.171 -2.766 -2.164 1.00 98.38 191 ILE A N 1
ATOM 1530 C CA . ILE A 1 191 ? 11.699 -1.653 -2.992 1.00 98.38 191 ILE A CA 1
ATOM 1531 C C . ILE A 1 191 ? 12.922 -0.852 -3.431 1.00 98.38 191 ILE A C 1
ATOM 1533 O O . ILE A 1 191 ? 13.616 -0.285 -2.592 1.00 98.38 191 ILE A O 1
ATOM 1537 N N . GLY A 1 192 ? 13.172 -0.796 -4.737 1.00 97.06 192 GLY A N 1
ATOM 1538 C CA . GLY A 1 192 ? 14.265 -0.026 -5.321 1.00 97.06 192 GLY A CA 1
ATOM 1539 C C . GLY A 1 192 ? 13.784 0.842 -6.476 1.00 97.06 192 GLY A C 1
ATOM 1540 O O . GLY A 1 192 ? 12.644 1.305 -6.510 1.00 97.06 192 GLY A O 1
ATOM 1541 N N . ARG A 1 193 ? 14.667 1.066 -7.443 1.00 97.12 193 ARG A N 1
ATOM 1542 C CA . ARG A 1 193 ? 14.335 1.652 -8.735 1.00 97.12 193 ARG A CA 1
ATOM 1543 C C . ARG A 1 193 ? 15.178 1.005 -9.818 1.00 97.12 193 ARG A C 1
ATOM 1545 O O . ARG A 1 193 ? 16.399 1.161 -9.834 1.00 97.12 193 ARG A O 1
ATOM 1552 N N . HIS A 1 194 ? 14.519 0.335 -10.758 1.00 96.12 194 HIS A N 1
ATOM 1553 C CA . HIS A 1 194 ? 15.171 -0.323 -11.886 1.00 96.12 194 HIS A CA 1
ATOM 1554 C C . HIS A 1 194 ? 14.730 0.341 -13.198 1.00 96.12 194 HIS A C 1
ATOM 1556 O O . HIS A 1 194 ? 13.704 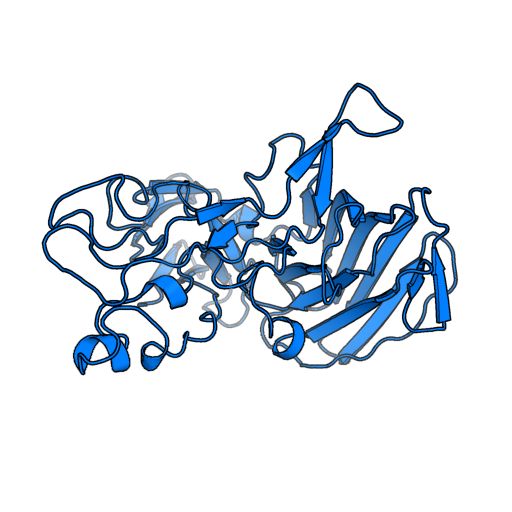-0.056 -13.767 1.00 96.12 194 HIS A O 1
ATOM 1562 N N . PRO A 1 195 ? 15.475 1.358 -13.684 1.00 95.56 195 PRO A N 1
ATOM 1563 C CA . PRO A 1 195 ? 15.131 2.063 -14.905 1.00 95.56 195 PRO A CA 1
ATOM 1564 C C . PRO A 1 195 ? 14.997 1.108 -16.085 1.00 95.56 195 PRO A C 1
ATOM 1566 O O . PRO A 1 195 ? 15.906 0.349 -16.416 1.00 95.56 195 PRO A O 1
ATOM 1569 N N . ASP A 1 196 ? 13.852 1.187 -16.748 1.00 94.75 196 ASP A N 1
ATOM 1570 C CA . ASP A 1 196 ? 13.575 0.469 -17.980 1.00 94.75 196 ASP A CA 1
ATOM 1571 C C . ASP A 1 196 ? 12.850 1.440 -18.917 1.00 94.75 196 ASP A C 1
ATOM 1573 O O . ASP A 1 196 ? 11.719 1.840 -18.624 1.00 94.75 196 ASP A O 1
ATOM 1577 N N . PRO A 1 197 ? 13.459 1.838 -20.050 1.00 92.31 197 PRO A N 1
ATOM 1578 C CA . PRO A 1 197 ? 12.862 2.816 -20.958 1.00 92.31 197 PRO A CA 1
ATOM 1579 C C . PRO A 1 197 ? 11.542 2.331 -21.571 1.00 92.31 197 PRO A C 1
ATOM 1581 O O . PRO A 1 197 ? 10.788 3.139 -22.124 1.00 92.31 197 PRO A O 1
ATOM 1584 N N . ARG A 1 198 ? 11.240 1.030 -21.469 1.00 90.94 198 ARG A N 1
ATOM 1585 C CA . ARG A 1 198 ? 9.969 0.445 -21.894 1.00 90.94 198 ARG A CA 1
ATOM 1586 C C . ARG A 1 198 ? 8.843 0.710 -20.901 1.00 90.94 198 ARG A C 1
ATOM 1588 O O . ARG A 1 198 ? 7.704 0.505 -21.286 1.00 90.94 198 ARG A O 1
ATOM 1595 N N . LEU A 1 199 ? 9.101 1.133 -19.664 1.00 91.81 199 LEU A N 1
ATOM 1596 C CA . LEU A 1 199 ? 8.049 1.426 -18.687 1.00 91.81 199 LEU A CA 1
ATOM 1597 C C . LEU A 1 199 ? 7.430 2.812 -18.889 1.00 91.81 199 LEU A C 1
ATOM 1599 O O . LEU A 1 199 ? 8.081 3.734 -19.379 1.00 91.81 199 LEU A O 1
ATOM 1603 N N . ILE A 1 200 ? 6.164 2.949 -18.490 1.00 88.94 200 ILE A N 1
ATOM 1604 C CA . ILE A 1 200 ? 5.452 4.231 -18.379 1.00 88.94 200 ILE A CA 1
ATOM 1605 C C . ILE A 1 200 ? 6.045 5.060 -17.235 1.00 88.94 200 ILE A C 1
ATOM 1607 O O . ILE A 1 200 ? 6.375 6.227 -17.419 1.00 88.94 200 ILE A O 1
ATOM 1611 N N . SER A 1 201 ? 6.217 4.422 -16.079 1.00 90.94 201 SER A N 1
ATOM 1612 C CA . SER A 1 201 ? 6.902 4.942 -14.899 1.00 90.94 201 SER A CA 1
ATOM 1613 C C . SER A 1 201 ? 7.755 3.815 -14.330 1.00 90.94 201 SER A C 1
ATOM 1615 O O . SER A 1 201 ? 7.287 2.683 -14.198 1.00 90.94 201 SER A O 1
ATOM 1617 N N . ASP A 1 202 ? 9.009 4.121 -14.029 1.00 93.69 202 ASP A N 1
ATOM 1618 C CA . ASP A 1 202 ? 9.969 3.230 -13.377 1.00 93.69 202 ASP A CA 1
ATOM 1619 C C . ASP A 1 202 ? 10.075 3.494 -11.868 1.00 93.69 202 ASP A C 1
ATOM 1621 O O . ASP A 1 202 ? 10.909 2.884 -11.207 1.00 93.69 202 ASP A O 1
ATOM 1625 N N . ARG A 1 203 ? 9.251 4.392 -11.306 1.00 94.62 203 ARG A N 1
ATOM 1626 C CA . ARG A 1 203 ? 9.162 4.559 -9.852 1.00 94.62 203 ARG A CA 1
ATOM 1627 C C . ARG A 1 203 ? 8.526 3.319 -9.249 1.00 94.62 203 ARG A C 1
ATOM 1629 O O . ARG A 1 203 ? 7.364 3.028 -9.521 1.00 94.62 203 ARG A O 1
ATOM 1636 N N . GLU A 1 204 ? 9.286 2.601 -8.434 1.00 97.25 204 GLU A N 1
ATOM 1637 C CA . GLU A 1 204 ? 8.803 1.398 -7.768 1.00 97.25 204 GLU A CA 1
ATOM 1638 C C . GLU A 1 204 ? 8.313 1.729 -6.360 1.00 97.25 204 GLU A C 1
ATOM 1640 O O . GLU A 1 204 ? 8.805 2.634 -5.681 1.00 97.25 204 GLU A O 1
ATOM 1645 N N . GLY A 1 205 ? 7.304 0.984 -5.934 1.00 98.00 205 GLY A N 1
ATOM 1646 C CA . GLY A 1 205 ? 6.675 1.158 -4.642 1.00 98.00 205 GLY A CA 1
ATOM 1647 C C . GLY A 1 205 ? 5.678 0.051 -4.360 1.00 98.00 205 GLY A C 1
ATOM 1648 O O . GLY A 1 205 ? 5.540 -0.899 -5.142 1.00 98.00 205 GLY A O 1
ATOM 1649 N N . ILE A 1 206 ? 4.961 0.201 -3.251 1.00 98.56 206 ILE A N 1
ATOM 1650 C CA . ILE A 1 206 ? 3.855 -0.664 -2.859 1.00 98.56 206 ILE A CA 1
ATOM 1651 C C . ILE A 1 206 ? 2.673 0.140 -2.330 1.00 98.56 206 ILE A C 1
ATOM 1653 O O . ILE A 1 206 ? 2.845 1.225 -1.783 1.00 98.56 206 ILE A O 1
ATOM 1657 N N . ALA A 1 207 ? 1.483 -0.447 -2.422 1.00 98.38 207 ALA A N 1
ATOM 1658 C CA . ALA A 1 207 ? 0.307 -0.017 -1.677 1.00 98.38 207 ALA A CA 1
ATOM 1659 C C . ALA A 1 207 ? -0.202 -1.173 -0.806 1.00 98.38 207 ALA A C 1
ATOM 1661 O O . ALA A 1 207 ? -0.420 -2.283 -1.307 1.00 98.38 207 ALA A O 1
ATOM 1662 N N . TRP A 1 208 ? -0.398 -0.893 0.482 1.00 98.75 208 TRP A N 1
ATOM 1663 C CA . TRP A 1 208 ? -0.907 -1.822 1.487 1.00 98.75 208 TRP A CA 1
ATOM 1664 C C . TRP A 1 208 ? -2.094 -1.193 2.219 1.00 98.75 208 TRP A C 1
ATOM 1666 O O . TRP A 1 208 ? -1.971 -0.145 2.853 1.00 98.75 208 TRP A O 1
ATOM 1676 N N . ASN A 1 209 ? -3.262 -1.818 2.103 1.00 98.62 209 ASN A N 1
ATOM 1677 C CA . ASN A 1 209 ? -4.468 -1.399 2.808 1.00 98.62 209 ASN A CA 1
ATOM 1678 C C . ASN A 1 209 ? -4.459 -1.870 4.269 1.00 98.62 209 ASN A C 1
ATOM 1680 O O . ASN A 1 209 ? -3.856 -2.881 4.601 1.00 98.62 209 ASN A O 1
ATOM 1684 N N . PHE A 1 210 ? -5.215 -1.225 5.138 1.00 98.19 210 PHE A N 1
ATOM 1685 C CA . PHE A 1 210 ? -5.543 -1.720 6.475 1.00 98.19 210 PHE A CA 1
ATOM 1686 C C . PHE A 1 210 ? -6.906 -1.150 6.896 1.00 98.19 210 PHE A C 1
ATOM 1688 O O . PHE A 1 210 ? -7.427 -0.277 6.192 1.00 98.19 210 PHE A O 1
ATOM 1695 N N . PRO A 1 211 ? -7.531 -1.648 7.981 1.00 96.69 211 PRO A N 1
ATOM 1696 C CA . PRO A 1 211 ? -8.790 -1.085 8.452 1.00 96.69 211 PRO A CA 1
ATOM 1697 C C . PRO A 1 211 ? -8.679 0.420 8.695 1.00 96.69 211 PRO A C 1
ATOM 1699 O O . PRO A 1 211 ? -7.737 0.884 9.332 1.00 96.69 211 PRO A O 1
ATOM 1702 N N . ALA A 1 212 ? -9.621 1.193 8.162 1.00 97.06 212 ALA A N 1
ATOM 1703 C CA . ALA A 1 212 ? -9.618 2.634 8.334 1.00 97.06 212 ALA A CA 1
ATOM 1704 C C . ALA A 1 212 ? -9.683 3.024 9.810 1.00 97.06 212 ALA A C 1
ATOM 1706 O O . ALA A 1 212 ? -10.530 2.518 10.544 1.00 97.06 212 ALA A O 1
ATOM 1707 N N . SER A 1 213 ? -8.847 3.985 10.207 1.00 97.06 213 SER A N 1
ATOM 1708 C CA . SER A 1 213 ? -8.904 4.557 11.547 1.00 97.06 213 SER A CA 1
ATOM 1709 C C . SER A 1 213 ? -8.660 6.065 11.574 1.00 97.06 213 SER A C 1
ATOM 1711 O O . SER A 1 213 ? -7.811 6.598 10.849 1.00 97.06 213 SER A O 1
ATOM 1713 N N . PHE A 1 214 ? -9.393 6.762 12.446 1.00 96.88 214 PHE A N 1
ATOM 1714 C CA . PHE A 1 214 ? -9.190 8.186 12.724 1.00 96.88 214 PHE A CA 1
ATOM 1715 C C . PHE A 1 214 ? -7.942 8.441 13.567 1.00 96.88 214 PHE A C 1
ATOM 1717 O O . PHE A 1 214 ? -7.315 9.481 13.397 1.00 96.88 214 PHE A O 1
ATOM 1724 N N . SER A 1 215 ? -7.549 7.500 14.421 1.00 97.94 215 SER A N 1
ATOM 1725 C CA . SER A 1 215 ? -6.287 7.559 15.161 1.00 97.94 215 SER A CA 1
ATOM 1726 C C . SER A 1 215 ? -5.626 6.194 15.170 1.00 97.94 215 SER A C 1
ATOM 1728 O O . SER A 1 215 ? -6.300 5.165 15.184 1.00 97.94 215 SER A O 1
ATOM 1730 N N . GLY A 1 216 ? -4.306 6.150 15.114 1.00 98.06 216 GLY A N 1
ATOM 1731 C CA . GLY A 1 216 ? -3.634 4.865 15.092 1.00 98.06 216 GLY A CA 1
ATOM 1732 C C . GLY A 1 216 ? -2.136 4.966 14.963 1.00 98.06 216 GLY A C 1
ATOM 1733 O O . GLY A 1 216 ? -1.539 6.047 14.992 1.00 98.06 216 GLY A O 1
ATOM 1734 N N . VAL A 1 217 ? -1.541 3.789 14.832 1.00 98.75 217 VAL A N 1
ATOM 1735 C CA . VAL A 1 217 ? -0.115 3.595 14.651 1.00 98.75 217 VAL A CA 1
ATOM 1736 C C . VAL A 1 217 ? 0.143 2.594 13.534 1.00 98.75 217 VAL A C 1
ATOM 1738 O O . VAL A 1 217 ? -0.494 1.544 13.461 1.00 98.75 217 VAL A O 1
ATOM 1741 N N . VAL A 1 218 ? 1.108 2.918 12.681 1.00 98.81 218 VAL A N 1
ATOM 1742 C CA . VAL A 1 218 ? 1.697 2.000 11.709 1.00 98.81 218 VAL A CA 1
ATOM 1743 C C . VAL A 1 218 ? 3.163 1.813 12.074 1.00 98.81 218 VAL A C 1
ATOM 1745 O O . VAL A 1 218 ? 3.881 2.794 12.263 1.00 98.81 218 VAL A O 1
ATOM 1748 N N . ARG A 1 219 ? 3.603 0.560 12.187 1.00 98.94 219 ARG A N 1
ATOM 1749 C CA . ARG A 1 219 ? 5.001 0.179 12.387 1.00 98.94 219 ARG A CA 1
ATOM 1750 C C . ARG A 1 219 ? 5.515 -0.515 11.143 1.00 98.94 219 ARG A C 1
ATOM 1752 O O . ARG A 1 219 ? 4.872 -1.417 10.613 1.00 98.94 219 ARG A O 1
ATOM 1759 N N . ILE A 1 220 ? 6.673 -0.071 10.684 1.00 98.94 220 ILE A N 1
ATOM 1760 C CA . ILE A 1 220 ? 7.311 -0.549 9.465 1.00 98.94 220 ILE A CA 1
ATOM 1761 C C . ILE A 1 220 ? 8.695 -1.020 9.866 1.00 98.94 220 ILE A C 1
ATOM 1763 O O . ILE A 1 220 ? 9.538 -0.212 10.260 1.00 98.94 220 ILE A O 1
ATOM 1767 N N . ARG A 1 221 ? 8.922 -2.329 9.788 1.00 98.81 221 ARG A N 1
ATOM 1768 C CA . ARG A 1 221 ? 10.228 -2.924 10.047 1.00 98.81 221 ARG A CA 1
ATOM 1769 C C . ARG A 1 221 ? 11.025 -2.905 8.752 1.00 98.81 221 ARG A C 1
ATOM 1771 O O . ARG A 1 221 ? 10.668 -3.600 7.801 1.00 98.81 221 ARG A O 1
ATOM 1778 N N . PHE A 1 222 ? 12.071 -2.089 8.699 1.00 98.81 222 PHE A N 1
ATOM 1779 C CA . PHE A 1 222 ? 12.813 -1.823 7.470 1.00 98.81 222 PHE A CA 1
ATOM 1780 C C . PHE A 1 222 ? 14.325 -1.882 7.666 1.00 98.81 222 PHE A C 1
ATOM 1782 O O . PHE A 1 222 ? 14.833 -1.734 8.775 1.00 98.81 222 PHE A O 1
ATOM 1789 N N . ARG A 1 223 ? 15.043 -2.054 6.560 1.00 98.50 223 ARG A N 1
ATOM 1790 C CA . ARG A 1 223 ? 16.498 -1.942 6.474 1.00 98.50 223 ARG A CA 1
ATOM 1791 C C . ARG A 1 223 ? 16.852 -1.187 5.205 1.00 98.50 223 ARG A C 1
ATOM 1793 O O . ARG A 1 223 ? 16.636 -1.691 4.104 1.00 98.50 223 ARG A O 1
ATOM 1800 N N . GLN A 1 224 ? 17.394 0.016 5.356 1.00 98.00 224 GLN A N 1
ATOM 1801 C CA . GLN A 1 224 ? 17.912 0.773 4.222 1.00 98.00 224 GLN A CA 1
ATOM 1802 C C . GLN A 1 224 ? 19.298 0.253 3.863 1.00 98.00 224 GLN A C 1
ATOM 1804 O O . GLN A 1 224 ? 20.199 0.231 4.704 1.00 98.00 224 GLN A O 1
ATOM 1809 N N . VAL A 1 225 ? 19.467 -0.190 2.622 1.00 96.56 225 VAL A N 1
ATOM 1810 C CA . VAL A 1 225 ? 20.746 -0.724 2.159 1.00 96.56 225 VAL A CA 1
ATOM 1811 C C . VAL A 1 225 ? 21.671 0.440 1.816 1.00 96.56 225 VAL A C 1
ATOM 1813 O O . VAL A 1 225 ? 21.249 1.430 1.217 1.00 96.56 225 VAL A O 1
ATOM 1816 N N . GLN A 1 226 ? 22.944 0.344 2.199 1.00 96.75 226 GLN A N 1
ATOM 1817 C CA . GLN A 1 226 ? 23.935 1.344 1.809 1.00 96.75 226 GLN A CA 1
ATOM 1818 C C . GLN A 1 226 ? 23.989 1.468 0.281 1.00 96.75 226 GLN A C 1
ATOM 1820 O O . GLN A 1 226 ? 24.144 0.473 -0.422 1.00 96.75 226 GLN A O 1
ATOM 1825 N N . GLY A 1 227 ? 23.889 2.703 -0.211 1.00 95.38 227 GLY A N 1
ATOM 1826 C CA . GLY A 1 227 ? 23.753 2.994 -1.639 1.00 95.38 227 GLY A CA 1
ATOM 1827 C C . GLY A 1 227 ? 22.308 3.200 -2.100 1.00 95.38 227 GLY A C 1
ATOM 1828 O O . GLY A 1 227 ? 22.121 3.546 -3.261 1.00 95.38 227 GLY A O 1
ATOM 1829 N N . SER A 1 228 ? 21.310 3.026 -1.223 1.00 96.94 228 SER A N 1
ATOM 1830 C CA . SER A 1 228 ? 19.944 3.477 -1.503 1.00 96.94 228 SER A CA 1
ATOM 1831 C C . SER A 1 228 ? 19.871 4.996 -1.595 1.00 96.94 228 SER A C 1
ATOM 1833 O O . SER A 1 228 ? 20.539 5.701 -0.841 1.00 96.94 228 SER A O 1
ATOM 1835 N N . GLU A 1 229 ? 19.021 5.499 -2.488 1.00 96.31 229 GLU A N 1
ATOM 1836 C CA . GLU A 1 229 ? 18.837 6.934 -2.732 1.00 96.31 229 GLU A CA 1
ATOM 1837 C C . GLU A 1 229 ? 17.679 7.541 -1.917 1.00 96.31 229 GLU A C 1
ATOM 1839 O O . GLU A 1 229 ? 17.417 8.742 -2.004 1.00 96.31 229 GLU A O 1
ATOM 1844 N N . GLY A 1 230 ? 17.015 6.727 -1.091 1.00 96.12 230 GLY A N 1
ATOM 1845 C CA . GLY A 1 230 ? 15.959 7.152 -0.178 1.00 96.12 230 GLY A CA 1
ATOM 1846 C C . GLY A 1 230 ? 14.583 6.570 -0.498 1.00 96.12 230 GLY A C 1
ATOM 1847 O O . GLY A 1 230 ? 14.344 5.905 -1.512 1.00 96.12 230 GLY A O 1
ATOM 1848 N N . THR A 1 231 ? 13.650 6.786 0.423 1.00 97.94 231 THR A N 1
ATOM 1849 C CA . THR A 1 231 ? 12.290 6.242 0.360 1.00 97.94 231 THR A CA 1
ATOM 1850 C C . THR A 1 231 ? 11.306 7.188 1.031 1.00 97.94 231 THR A C 1
ATOM 1852 O O . THR A 1 231 ? 11.618 7.832 2.030 1.00 97.94 231 THR A O 1
ATOM 1855 N N . ARG A 1 232 ? 10.086 7.237 0.498 1.00 98.31 232 ARG A N 1
ATOM 1856 C CA . ARG A 1 232 ? 8.951 7.952 1.076 1.00 98.31 232 ARG A CA 1
ATOM 1857 C C . ARG A 1 232 ? 7.919 6.967 1.608 1.00 98.31 232 ARG A C 1
ATOM 1859 O O . ARG A 1 232 ? 7.526 6.039 0.901 1.00 98.31 232 ARG A O 1
ATOM 1866 N N . PHE A 1 233 ? 7.428 7.236 2.810 1.00 98.75 233 PHE A N 1
ATOM 1867 C CA . PHE A 1 233 ? 6.322 6.543 3.461 1.00 98.75 233 PHE A CA 1
ATOM 1868 C C . PHE A 1 233 ? 5.116 7.481 3.515 1.00 98.75 233 PHE A C 1
ATOM 1870 O O . PHE A 1 233 ? 5.192 8.572 4.075 1.00 98.75 233 PHE A O 1
ATOM 1877 N N . ILE A 1 234 ? 4.004 7.070 2.915 1.00 98.81 234 ILE A N 1
ATOM 1878 C CA . ILE A 1 234 ? 2.799 7.881 2.743 1.00 98.81 234 ILE A CA 1
ATOM 1879 C C . ILE A 1 234 ? 1.635 7.188 3.438 1.00 98.81 234 ILE A C 1
ATOM 1881 O O . ILE A 1 234 ? 1.304 6.047 3.120 1.00 98.81 234 ILE A O 1
ATOM 1885 N N . LEU A 1 235 ? 0.956 7.906 4.328 1.00 98.81 235 LEU A N 1
ATOM 1886 C CA . LEU A 1 235 ? -0.345 7.499 4.840 1.00 98.81 235 LEU A CA 1
ATOM 1887 C C . LEU A 1 235 ? -1.455 8.239 4.092 1.00 98.81 235 LEU A C 1
ATOM 1889 O O . LEU A 1 235 ? -1.420 9.463 3.936 1.00 98.81 235 LEU A O 1
ATOM 1893 N N . THR A 1 236 ? -2.456 7.492 3.632 1.00 98.00 236 THR A N 1
ATOM 1894 C CA . THR A 1 236 ? -3.608 8.028 2.895 1.00 98.00 236 THR A CA 1
ATOM 1895 C C . THR A 1 236 ? -4.868 7.193 3.157 1.00 98.00 236 THR A C 1
ATOM 1897 O O . THR A 1 236 ? -4.849 6.210 3.898 1.00 98.00 236 THR A O 1
ATOM 1900 N N . ASN A 1 237 ? -6.000 7.596 2.586 1.00 96.56 237 ASN A N 1
ATOM 1901 C CA . ASN A 1 237 ? -7.311 6.985 2.823 1.00 96.56 237 ASN A CA 1
ATOM 1902 C C . ASN A 1 237 ? -7.885 6.248 1.603 1.00 96.56 237 ASN A C 1
ATOM 1904 O O . ASN A 1 237 ? -9.090 5.996 1.530 1.00 96.56 237 ASN A O 1
ATOM 1908 N N . ARG A 1 238 ? -7.047 5.966 0.603 1.00 95.69 238 ARG A N 1
ATOM 1909 C CA . ARG A 1 238 ? -7.457 5.365 -0.669 1.00 95.69 238 ARG A CA 1
ATOM 1910 C C . ARG A 1 238 ? -6.297 4.665 -1.355 1.00 95.69 238 ARG A C 1
ATOM 1912 O O . ARG A 1 238 ? -5.136 4.976 -1.105 1.00 95.69 238 ARG A O 1
ATOM 1919 N N . TRP A 1 239 ? -6.632 3.754 -2.254 1.00 97.06 239 TRP A N 1
ATOM 1920 C CA . TRP A 1 239 ? -5.651 3.085 -3.085 1.00 97.06 239 TRP A CA 1
ATOM 1921 C C . TRP A 1 239 ? -5.091 4.067 -4.117 1.00 97.06 239 TRP A C 1
ATOM 1923 O O . TRP A 1 239 ? -5.840 4.730 -4.842 1.00 97.06 239 TRP A O 1
ATOM 1933 N N . ILE A 1 240 ? -3.769 4.133 -4.197 1.00 95.69 240 ILE A N 1
ATOM 1934 C CA . ILE A 1 240 ? -3.023 4.881 -5.208 1.00 95.69 240 ILE A CA 1
ATOM 1935 C C . ILE A 1 240 ? -2.082 3.885 -5.863 1.00 95.69 240 ILE A C 1
ATOM 1937 O O . ILE A 1 240 ? -1.538 3.009 -5.184 1.00 95.69 240 ILE A O 1
ATOM 1941 N N . ASN A 1 241 ? -1.898 4.004 -7.176 1.00 94.69 241 ASN A N 1
ATOM 1942 C CA . ASN A 1 241 ? -1.037 3.074 -7.879 1.00 94.69 241 ASN A CA 1
ATOM 1943 C C . ASN A 1 241 ? 0.397 3.119 -7.301 1.00 94.69 241 ASN A C 1
ATOM 1945 O O . ASN A 1 241 ? 0.929 4.207 -7.065 1.00 94.69 241 ASN A O 1
ATOM 1949 N N . PRO A 1 242 ? 1.051 1.967 -7.080 1.00 95.38 242 PRO A N 1
ATOM 1950 C CA . PRO A 1 242 ? 2.424 1.920 -6.580 1.00 95.38 242 PRO A CA 1
ATOM 1951 C C . PRO A 1 242 ? 3.434 2.715 -7.421 1.00 95.38 242 PRO A C 1
ATOM 1953 O O . PRO A 1 242 ? 4.375 3.283 -6.866 1.00 95.38 242 PRO A O 1
ATOM 1956 N N . SER A 1 243 ? 3.218 2.807 -8.740 1.00 94.19 243 SER A N 1
ATOM 1957 C CA . SER A 1 243 ? 4.104 3.524 -9.665 1.00 94.19 243 SER A CA 1
ATOM 1958 C C . SER A 1 243 ? 3.725 4.986 -9.909 1.00 94.19 243 SER A C 1
ATOM 1960 O O . SER A 1 243 ? 4.306 5.626 -10.793 1.00 94.19 243 SER A O 1
ATOM 1962 N N . ASP A 1 244 ? 2.716 5.500 -9.200 1.00 94.06 244 ASP A N 1
ATOM 1963 C CA . ASP A 1 244 ? 2.201 6.852 -9.403 1.00 94.06 244 ASP A CA 1
ATOM 1964 C C . ASP A 1 244 ? 3.244 7.903 -8.984 1.00 94.06 244 ASP A C 1
ATOM 1966 O O . ASP A 1 244 ? 3.608 7.962 -7.805 1.00 94.06 244 ASP A O 1
ATOM 1970 N N . PRO A 1 245 ? 3.751 8.737 -9.912 1.00 91.94 245 PRO A N 1
ATOM 1971 C CA . PRO A 1 245 ? 4.782 9.717 -9.595 1.00 91.94 245 PRO A CA 1
ATOM 1972 C C . PRO A 1 245 ? 4.284 10.885 -8.732 1.00 91.94 245 PRO A C 1
ATOM 1974 O O . PRO A 1 245 ? 5.115 11.607 -8.174 1.00 91.94 245 PRO A O 1
ATOM 1977 N N . VAL A 1 246 ? 2.967 11.070 -8.601 1.00 93.31 246 VAL A N 1
ATOM 1978 C CA . VAL A 1 246 ? 2.347 12.149 -7.817 1.00 93.31 246 VAL A CA 1
ATOM 1979 C C . VAL A 1 246 ? 1.589 11.624 -6.594 1.00 93.31 246 VAL A C 1
ATOM 1981 O O . VAL A 1 246 ? 0.824 12.361 -5.977 1.00 93.31 246 VAL A O 1
ATOM 1984 N N . ALA A 1 247 ? 1.835 10.376 -6.171 1.00 94.62 247 ALA A N 1
ATOM 1985 C CA . ALA A 1 247 ? 1.172 9.763 -5.011 1.00 94.62 247 ALA A CA 1
ATOM 1986 C C . ALA A 1 247 ? 1.204 10.637 -3.739 1.00 94.62 247 ALA A C 1
ATOM 1988 O O . ALA A 1 247 ? 0.239 10.670 -2.974 1.00 94.62 247 ALA A O 1
ATOM 1989 N N . VAL A 1 248 ? 2.293 11.387 -3.535 1.00 95.88 248 VAL A N 1
ATOM 1990 C CA . VAL A 1 248 ? 2.476 12.282 -2.381 1.00 95.88 248 VAL A CA 1
ATOM 1991 C C . VAL A 1 248 ? 1.472 13.443 -2.337 1.00 95.88 248 VAL A C 1
ATOM 1993 O O . VAL A 1 248 ? 1.141 13.914 -1.255 1.00 95.88 248 VAL A O 1
ATOM 1996 N N . GLU A 1 249 ? 0.900 13.867 -3.467 1.00 95.50 249 GLU A N 1
ATOM 1997 C CA . GLU A 1 249 ? -0.099 14.953 -3.507 1.00 95.50 249 GLU A CA 1
ATOM 1998 C C . GLU A 1 249 ? -1.429 14.572 -2.819 1.00 95.50 249 GLU A C 1
ATOM 2000 O O . GLU A 1 249 ? -2.236 15.429 -2.422 1.00 95.50 249 GLU A O 1
ATOM 2005 N N . TYR A 1 250 ? -1.643 13.267 -2.636 1.00 95.69 250 TYR A N 1
ATOM 2006 C CA . TYR A 1 250 ? -2.789 12.672 -1.949 1.00 95.69 250 TYR A CA 1
ATOM 2007 C C . TYR A 1 250 ? -2.469 12.231 -0.514 1.00 95.69 250 TYR A C 1
ATOM 2009 O O . TYR A 1 250 ? -3.321 11.621 0.143 1.00 95.69 250 TYR A O 1
ATOM 2017 N N . ALA A 1 251 ? -1.258 12.507 -0.029 1.00 97.50 251 ALA A N 1
ATOM 2018 C CA . ALA A 1 251 ? -0.843 12.155 1.317 1.00 97.50 251 ALA A CA 1
ATOM 2019 C C . ALA A 1 251 ? -1.675 12.910 2.362 1.00 97.50 251 ALA A C 1
ATOM 2021 O O . ALA A 1 251 ? -1.876 14.122 2.267 1.00 97.50 251 ALA A O 1
ATOM 2022 N N . SER A 1 252 ? -2.121 12.191 3.389 1.00 98.25 252 SER A N 1
ATOM 2023 C CA . SER A 1 252 ? -2.489 12.812 4.662 1.00 98.25 252 SER A CA 1
ATOM 2024 C C . SER A 1 252 ? -1.240 13.065 5.496 1.00 98.25 252 SER A C 1
ATOM 2026 O O . SER A 1 252 ? -1.137 14.111 6.124 1.00 98.25 252 SER A O 1
ATOM 2028 N N . ILE A 1 253 ? -0.285 12.133 5.469 1.00 98.56 253 ILE A N 1
ATOM 2029 C CA . ILE A 1 253 ? 1.018 12.236 6.134 1.00 98.56 253 ILE A CA 1
ATOM 2030 C C . ILE A 1 253 ? 2.060 11.666 5.175 1.00 98.56 253 ILE A C 1
ATOM 2032 O O . ILE A 1 253 ? 1.809 10.638 4.541 1.00 98.56 253 ILE A O 1
ATOM 2036 N N . ALA A 1 254 ? 3.214 12.318 5.075 1.00 98.31 254 ALA A N 1
ATOM 2037 C CA . ALA A 1 254 ? 4.370 11.812 4.350 1.00 98.31 254 ALA A CA 1
ATOM 2038 C C . ALA A 1 254 ? 5.619 11.986 5.218 1.00 98.31 254 ALA A C 1
ATOM 2040 O O . ALA A 1 254 ? 5.783 13.024 5.855 1.00 98.31 254 ALA A O 1
ATOM 2041 N N . VAL A 1 255 ? 6.455 10.954 5.257 1.00 98.31 255 VAL A N 1
ATOM 2042 C CA . VAL A 1 255 ? 7.761 10.968 5.918 1.00 98.31 255 VAL A CA 1
ATOM 2043 C C . VAL A 1 255 ? 8.775 10.371 4.956 1.00 98.31 255 VAL A C 1
ATOM 2045 O O . VAL A 1 255 ? 8.517 9.324 4.355 1.00 98.31 255 VAL A O 1
ATOM 2048 N N . GLU A 1 256 ? 9.913 11.030 4.797 1.00 97.62 256 GLU A N 1
ATOM 2049 C CA . GLU A 1 256 ? 10.993 10.597 3.915 1.00 97.62 256 GLU A CA 1
ATOM 2050 C C . GLU A 1 256 ? 12.255 10.257 4.695 1.00 97.62 256 GLU A C 1
ATOM 2052 O O . GLU A 1 256 ? 12.593 10.911 5.680 1.00 97.62 256 GLU A O 1
ATOM 2057 N N . VAL A 1 257 ? 12.960 9.240 4.205 1.00 97.81 257 VAL A N 1
ATOM 2058 C CA . VAL A 1 257 ? 14.342 8.945 4.570 1.00 97.81 257 VAL A CA 1
ATOM 2059 C C . VAL A 1 257 ? 15.228 9.189 3.360 1.00 97.81 257 VAL A C 1
ATOM 2061 O O . VAL A 1 257 ? 14.932 8.719 2.256 1.00 97.81 257 VAL A O 1
ATOM 2064 N N . ASP A 1 258 ? 16.297 9.954 3.551 1.00 97.38 258 ASP A N 1
ATOM 2065 C CA . ASP A 1 258 ? 17.272 10.217 2.498 1.00 97.38 258 ASP A CA 1
ATOM 2066 C C . ASP A 1 258 ? 18.314 9.091 2.378 1.00 97.38 258 ASP A C 1
ATOM 2068 O O . ASP A 1 258 ? 18.344 8.134 3.153 1.00 97.38 258 ASP A O 1
ATOM 2072 N N . ARG A 1 259 ? 19.216 9.207 1.401 1.00 97.06 259 ARG A N 1
ATOM 2073 C CA . ARG A 1 259 ? 20.307 8.245 1.159 1.00 97.06 259 ARG A CA 1
ATOM 2074 C C . ARG A 1 259 ? 21.267 8.015 2.333 1.00 97.06 259 ARG A C 1
ATOM 2076 O O . ARG A 1 259 ? 21.996 7.026 2.331 1.00 97.06 259 ARG A O 1
ATOM 2083 N N . LEU A 1 260 ? 21.315 8.933 3.299 1.00 97.06 260 LEU A N 1
ATOM 2084 C CA . LEU A 1 260 ? 22.160 8.835 4.489 1.00 97.06 260 LEU A CA 1
ATOM 2085 C C . LEU A 1 260 ? 21.427 8.172 5.663 1.00 97.06 260 LEU A C 1
ATOM 2087 O O . LEU A 1 260 ? 22.026 8.007 6.719 1.00 97.06 260 LEU A O 1
ATOM 2091 N N . GLY A 1 261 ? 20.164 7.774 5.484 1.00 97.00 261 GLY A N 1
ATOM 2092 C CA . GLY A 1 261 ? 19.340 7.229 6.560 1.00 97.00 261 GLY A CA 1
ATOM 2093 C C . GLY A 1 261 ? 18.727 8.318 7.442 1.00 97.00 261 GLY A C 1
ATOM 2094 O O . GLY A 1 261 ? 18.260 8.018 8.540 1.00 97.00 261 GLY A O 1
ATOM 2095 N N . ILE A 1 262 ? 18.726 9.579 6.993 1.00 97.44 262 ILE A N 1
ATOM 2096 C CA . ILE A 1 262 ? 18.219 10.708 7.773 1.00 97.44 262 ILE A CA 1
ATOM 2097 C C . ILE A 1 262 ? 16.746 10.947 7.429 1.00 97.44 262 ILE A C 1
ATOM 2099 O O . ILE A 1 262 ? 16.386 11.198 6.279 1.00 97.44 262 ILE A O 1
ATOM 2103 N N . PHE A 1 263 ? 15.901 10.904 8.455 1.00 97.19 263 PHE A N 1
ATOM 2104 C CA . PHE A 1 263 ? 14.474 11.191 8.410 1.00 97.19 263 PHE A CA 1
ATOM 2105 C C . PHE A 1 263 ? 14.199 12.658 8.722 1.00 97.19 263 PHE A C 1
ATOM 2107 O O . PHE A 1 263 ? 14.562 13.132 9.804 1.00 97.19 263 PHE A O 1
ATOM 2114 N N . GLU A 1 264 ? 13.534 13.364 7.801 1.00 89.00 264 GLU A N 1
ATOM 2115 C CA . GLU A 1 264 ? 13.070 14.759 7.968 1.00 89.00 264 GLU A CA 1
ATOM 2116 C C . GLU A 1 264 ? 14.133 15.711 8.560 1.00 89.00 264 GLU A C 1
ATOM 2118 O O . GLU A 1 264 ? 13.818 16.633 9.315 1.00 89.00 264 GLU A O 1
ATOM 2123 N N . HIS A 1 265 ? 15.413 15.450 8.265 1.00 88.25 265 HIS A N 1
ATOM 2124 C CA . HIS A 1 265 ? 16.579 16.158 8.812 1.00 88.25 265 HIS A CA 1
ATOM 2125 C C . HIS A 1 265 ? 16.684 16.179 10.353 1.00 88.25 265 HIS A C 1
ATOM 2127 O O . HIS A 1 265 ? 17.339 17.059 10.911 1.00 88.25 265 HIS A O 1
ATOM 2133 N N . GLN A 1 266 ? 16.042 15.237 11.052 1.00 87.75 266 GLN A N 1
ATOM 2134 C CA . GLN A 1 266 ? 15.893 15.262 12.515 1.00 87.75 266 GLN A CA 1
ATOM 2135 C C . GLN A 1 266 ? 16.223 13.939 13.220 1.00 87.75 266 GLN A C 1
ATOM 2137 O O . GLN A 1 266 ? 16.575 13.958 14.399 1.00 87.75 266 GLN A O 1
ATOM 2142 N N . SER A 1 267 ? 16.100 12.795 12.542 1.00 93.44 267 SER A N 1
ATOM 2143 C CA . SER A 1 267 ? 16.378 11.470 13.117 1.00 93.44 267 SER A CA 1
ATOM 2144 C C . SER A 1 267 ? 17.184 10.623 12.142 1.00 93.44 267 SER A C 1
ATOM 2146 O O . SER A 1 267 ? 17.074 10.814 10.938 1.00 93.44 267 SER A O 1
ATOM 2148 N N . GLU A 1 268 ? 17.997 9.700 12.646 1.00 94.88 268 GLU A N 1
ATOM 2149 C CA . GLU A 1 268 ? 18.881 8.863 11.836 1.00 94.88 268 GLU A CA 1
ATOM 2150 C C . GLU A 1 268 ? 18.575 7.384 12.079 1.00 94.88 268 GLU A C 1
ATOM 2152 O O . GLU A 1 268 ? 18.434 6.945 13.221 1.00 94.88 268 GLU A O 1
ATOM 2157 N N . ALA A 1 269 ? 18.500 6.619 10.994 1.00 96.88 269 ALA A N 1
ATOM 2158 C CA . ALA A 1 269 ? 18.534 5.167 10.992 1.00 96.88 269 ALA A CA 1
ATOM 2159 C C . ALA A 1 269 ? 19.872 4.714 10.404 1.00 96.88 269 ALA A C 1
ATOM 2161 O O . ALA A 1 269 ? 20.254 5.118 9.305 1.00 96.88 269 ALA A O 1
ATOM 2162 N N . THR A 1 270 ? 20.590 3.855 11.122 1.00 97.69 270 THR A N 1
ATOM 2163 C CA . THR A 1 270 ? 21.877 3.345 10.656 1.00 97.69 270 THR A CA 1
ATOM 2164 C C . THR A 1 270 ? 21.681 2.473 9.416 1.00 97.69 270 THR A C 1
ATOM 2166 O O . THR A 1 270 ? 20.906 1.515 9.404 1.00 97.69 270 THR A O 1
ATOM 2169 N N . LEU A 1 271 ? 22.417 2.784 8.350 1.00 98.06 271 LEU A N 1
ATOM 2170 C CA . LEU A 1 271 ? 22.379 2.001 7.117 1.00 98.06 271 LEU A CA 1
ATOM 2171 C C . LEU A 1 271 ? 22.767 0.540 7.375 1.00 98.06 271 LEU A C 1
ATOM 2173 O O . LEU A 1 271 ? 23.605 0.240 8.223 1.00 98.06 271 LEU A O 1
ATOM 2177 N N . ASN A 1 272 ? 22.194 -0.370 6.589 1.00 97.75 272 ASN A N 1
ATOM 2178 C CA . ASN A 1 272 ? 22.389 -1.819 6.680 1.00 97.75 272 ASN A CA 1
ATOM 2179 C C . ASN A 1 272 ? 21.958 -2.461 8.010 1.00 97.75 272 ASN A C 1
ATOM 2181 O O . ASN A 1 272 ? 22.190 -3.660 8.180 1.00 97.75 272 ASN A O 1
ATOM 2185 N N . CYS A 1 273 ? 21.292 -1.721 8.893 1.00 97.75 273 CYS A N 1
ATOM 2186 C CA . CYS A 1 273 ? 20.687 -2.233 10.114 1.00 97.75 273 CYS A CA 1
ATOM 2187 C C . CYS A 1 273 ? 19.165 -2.272 9.977 1.00 97.75 273 CYS A C 1
ATOM 2189 O O . CYS A 1 273 ? 18.559 -1.503 9.227 1.00 97.75 273 CYS A O 1
ATOM 2191 N N . TRP A 1 274 ? 18.542 -3.191 10.706 1.00 98.44 274 TRP A N 1
ATOM 2192 C CA . TRP A 1 274 ? 17.094 -3.241 10.793 1.00 98.44 274 TRP A CA 1
ATOM 2193 C C . TRP A 1 274 ? 16.580 -2.247 11.838 1.00 98.44 274 TRP A C 1
ATOM 2195 O O . TRP A 1 274 ? 16.900 -2.369 13.023 1.00 98.44 274 TRP A O 1
ATOM 2205 N N . HIS A 1 275 ? 15.676 -1.363 11.421 1.00 98.69 275 HIS A N 1
ATOM 2206 C CA . HIS A 1 275 ? 15.007 -0.349 12.238 1.00 98.69 275 HIS A CA 1
ATOM 2207 C C . HIS A 1 275 ? 13.482 -0.475 12.158 1.00 98.69 275 HIS A C 1
ATOM 2209 O O . HIS A 1 275 ? 12.940 -1.164 11.291 1.00 98.69 275 HIS A O 1
ATOM 2215 N N . THR A 1 276 ? 12.775 0.134 13.102 1.00 98.88 276 THR A N 1
ATOM 2216 C CA . THR A 1 276 ? 11.315 0.239 13.093 1.00 98.88 276 THR A CA 1
ATOM 2217 C C . THR A 1 276 ? 10.919 1.701 12.980 1.00 98.88 276 THR A C 1
ATOM 2219 O O . THR A 1 276 ? 11.119 2.474 13.914 1.00 98.88 276 THR A O 1
ATOM 2222 N N . LEU A 1 277 ? 10.313 2.080 11.855 1.00 98.81 277 LEU A N 1
ATOM 2223 C CA . LEU A 1 277 ? 9.635 3.365 11.719 1.00 98.81 277 LEU A CA 1
ATOM 2224 C C . LEU A 1 277 ? 8.225 3.234 12.295 1.00 98.81 277 LEU A C 1
ATOM 2226 O O . LEU A 1 277 ? 7.425 2.432 11.816 1.00 98.81 277 LEU A O 1
ATOM 2230 N N . THR A 1 278 ? 7.914 4.046 13.297 1.00 98.88 278 THR A N 1
ATOM 2231 C CA . THR A 1 278 ? 6.581 4.149 13.893 1.00 98.88 278 THR A CA 1
ATOM 2232 C C . THR A 1 278 ? 5.941 5.465 13.472 1.00 98.88 278 THR A C 1
ATOM 2234 O O . THR A 1 278 ? 6.409 6.523 13.877 1.00 98.88 278 THR A O 1
ATOM 2237 N N . LEU A 1 279 ? 4.854 5.411 12.702 1.00 98.75 279 LEU A N 1
ATOM 2238 C CA . LEU A 1 279 ? 4.028 6.563 12.329 1.00 98.75 279 LEU A CA 1
ATOM 2239 C C . LEU A 1 279 ? 2.756 6.574 13.173 1.00 98.75 279 LEU A C 1
ATOM 2241 O O . LEU A 1 279 ? 2.063 5.562 13.244 1.00 98.75 279 LEU A O 1
ATOM 2245 N N . ARG A 1 280 ? 2.427 7.710 13.791 1.00 98.69 280 ARG A N 1
ATOM 2246 C CA . ARG A 1 280 ? 1.206 7.900 14.591 1.00 98.69 280 ARG A CA 1
ATOM 2247 C C . ARG A 1 280 ? 0.397 9.058 14.047 1.00 98.69 280 ARG A C 1
ATOM 2249 O O . ARG A 1 280 ? 0.975 10.037 13.575 1.00 98.69 280 ARG A O 1
ATOM 2256 N N . TRP A 1 281 ? -0.923 8.963 14.154 1.00 98.56 281 TRP A N 1
ATOM 2257 C CA . TRP A 1 281 ? -1.814 10.025 13.704 1.00 98.56 281 TRP A CA 1
ATOM 2258 C C . TRP A 1 281 ? -3.052 10.177 14.576 1.00 98.56 281 TRP A C 1
ATOM 2260 O O . TRP A 1 281 ? -3.507 9.226 15.210 1.00 98.56 281 TRP A O 1
ATOM 2270 N N . ASN A 1 282 ? -3.621 11.379 14.526 1.00 97.88 282 ASN A N 1
ATOM 2271 C CA . ASN A 1 282 ? -4.971 11.697 14.963 1.00 97.88 282 ASN A CA 1
ATOM 2272 C C . ASN A 1 282 ? -5.613 12.641 13.930 1.00 97.88 282 ASN A C 1
ATOM 2274 O O . ASN A 1 282 ? -5.214 13.796 13.778 1.00 97.88 282 ASN A O 1
ATOM 2278 N N . CYS A 1 283 ? -6.604 12.137 13.197 1.00 96.94 283 CYS A N 1
ATOM 2279 C CA . CYS A 1 283 ? -7.304 12.852 12.128 1.00 96.94 283 CYS A CA 1
ATOM 2280 C C . CYS A 1 283 ? -8.207 13.978 12.646 1.00 96.94 283 CYS A C 1
ATOM 2282 O O . CYS A 1 283 ? -8.432 14.939 11.918 1.00 96.94 283 CYS A O 1
ATOM 2284 N N . GLU A 1 284 ? -8.732 13.879 13.871 1.00 94.88 284 GLU A N 1
ATOM 2285 C CA . GLU A 1 284 ? -9.586 14.927 14.449 1.00 94.88 284 GLU A CA 1
ATOM 2286 C C . GLU A 1 284 ? -8.774 16.179 14.786 1.00 94.88 284 GLU A C 1
ATOM 2288 O O . GLU A 1 284 ? -9.214 17.301 14.542 1.00 94.88 284 GLU A O 1
ATOM 2293 N N . LY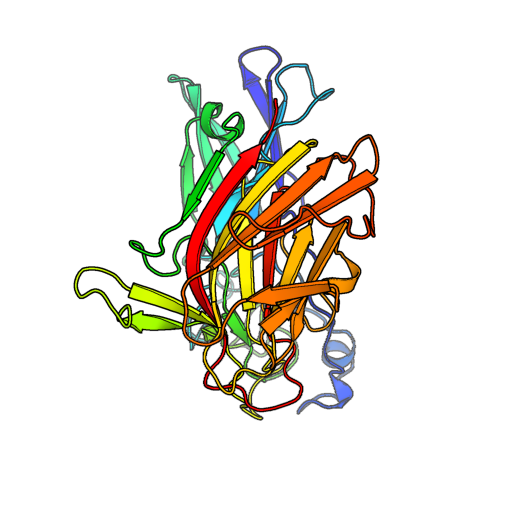S A 1 285 ? -7.560 15.976 15.306 1.00 96.19 285 LYS A N 1
ATOM 2294 C CA . LYS A 1 285 ? -6.623 17.046 15.660 1.00 96.19 285 LYS A CA 1
ATOM 2295 C C . LYS A 1 285 ? -5.716 17.468 14.504 1.00 96.19 285 LYS A C 1
ATOM 2297 O O . LYS A 1 285 ? -5.061 18.498 14.607 1.00 96.19 285 LYS A O 1
ATOM 2302 N N . ASN A 1 286 ? -5.686 16.699 13.412 1.00 96.88 286 ASN A N 1
ATOM 2303 C CA . ASN A 1 286 ? -4.677 16.803 12.352 1.00 96.88 286 ASN A CA 1
ATOM 2304 C C . ASN A 1 286 ? -3.246 16.782 12.924 1.00 96.88 286 ASN A C 1
ATOM 2306 O O . ASN A 1 286 ? -2.395 17.587 12.552 1.00 96.88 286 ASN A O 1
ATOM 2310 N N . GLU A 1 287 ? -2.995 15.858 13.849 1.00 97.88 287 GLU A N 1
ATOM 2311 C CA . GLU A 1 287 ? -1.686 15.655 14.470 1.00 97.88 287 GLU A CA 1
ATOM 2312 C C . GLU A 1 287 ? -1.046 14.383 13.918 1.00 97.88 287 GLU A C 1
ATOM 2314 O O . GLU A 1 287 ? -1.713 13.357 13.751 1.00 97.88 287 GLU A O 1
ATOM 2319 N N . ALA A 1 288 ? 0.253 14.446 13.638 1.00 98.38 288 ALA A N 1
ATOM 2320 C CA . ALA A 1 288 ? 1.036 13.309 13.189 1.00 98.38 288 ALA A CA 1
ATOM 2321 C C . ALA A 1 288 ? 2.444 13.358 13.779 1.00 98.38 288 ALA A C 1
ATOM 2323 O O . ALA A 1 288 ? 3.015 14.426 13.997 1.00 98.38 288 ALA A O 1
ATOM 2324 N N . SER A 1 289 ? 3.015 12.185 14.022 1.00 98.50 289 SER A N 1
ATOM 2325 C CA . SER A 1 289 ? 4.386 12.062 14.511 1.00 98.50 289 SER A CA 1
ATOM 2326 C C . SER A 1 289 ? 5.047 10.804 13.980 1.00 98.50 289 SER A C 1
ATOM 2328 O O . SER A 1 289 ? 4.360 9.814 13.709 1.00 98.50 289 SER A O 1
ATOM 2330 N N . PHE A 1 290 ? 6.372 10.810 13.924 1.00 98.62 290 PHE A N 1
ATOM 2331 C CA . PHE A 1 290 ? 7.167 9.631 13.629 1.00 98.62 290 PHE A CA 1
ATOM 2332 C C . PHE A 1 290 ? 8.235 9.382 14.697 1.00 98.62 290 PHE A C 1
ATOM 2334 O O . PHE A 1 290 ? 8.603 10.278 15.455 1.00 98.62 290 PHE A O 1
ATOM 2341 N N . GLN A 1 291 ? 8.708 8.143 14.769 1.00 98.50 291 GLN A N 1
ATOM 2342 C CA . GLN A 1 291 ? 9.760 7.702 15.680 1.00 98.50 291 GLN A CA 1
ATOM 2343 C C . GLN A 1 291 ? 10.540 6.561 15.019 1.00 98.50 291 GLN A C 1
ATOM 2345 O O . GLN A 1 291 ? 9.927 5.678 14.415 1.00 98.50 291 GLN A O 1
ATOM 2350 N N . ILE A 1 292 ? 11.868 6.580 15.140 1.00 98.50 292 ILE A N 1
ATOM 2351 C CA . ILE A 1 292 ? 12.743 5.470 14.746 1.00 98.50 292 ILE A CA 1
ATOM 2352 C C . ILE A 1 292 ? 13.147 4.712 16.010 1.00 98.50 292 ILE A C 1
ATOM 2354 O O . ILE A 1 292 ? 13.702 5.314 16.930 1.00 98.50 292 ILE A O 1
ATOM 2358 N N . ASP A 1 293 ? 12.841 3.415 16.050 1.00 97.94 293 ASP A N 1
ATOM 2359 C CA . ASP A 1 293 ? 13.037 2.535 17.209 1.00 97.94 293 ASP A CA 1
ATOM 2360 C C . ASP A 1 293 ? 12.525 3.180 18.514 1.00 97.94 293 ASP A C 1
ATOM 2362 O O . ASP A 1 293 ? 11.390 3.658 18.567 1.00 97.94 293 ASP A O 1
ATOM 2366 N N . ASP A 1 294 ? 13.371 3.232 19.545 1.00 94.94 294 ASP A N 1
ATOM 2367 C CA . ASP A 1 294 ? 13.100 3.852 20.845 1.00 94.94 294 ASP A CA 1
ATOM 2368 C C . ASP A 1 294 ? 13.615 5.306 20.926 1.00 94.94 294 ASP A C 1
ATOM 2370 O O . ASP A 1 294 ? 13.793 5.858 22.013 1.00 94.94 294 ASP A O 1
ATOM 2374 N N . GLY A 1 295 ? 13.885 5.934 19.776 1.00 95.38 295 GLY A N 1
ATOM 2375 C CA . GLY A 1 295 ? 14.368 7.311 19.676 1.00 95.38 295 GLY A CA 1
ATOM 2376 C C . GLY A 1 295 ? 13.314 8.366 20.032 1.00 95.38 295 GLY A C 1
ATOM 2377 O O . GLY A 1 295 ? 12.231 8.070 20.535 1.00 95.38 295 GLY A O 1
ATOM 2378 N N . ASN A 1 296 ? 13.614 9.634 19.749 1.00 96.12 296 ASN A N 1
ATOM 2379 C CA . ASN A 1 296 ? 12.676 10.729 20.006 1.00 96.12 296 ASN A CA 1
ATOM 2380 C C . ASN A 1 296 ? 11.435 10.635 19.107 1.00 96.12 296 ASN A C 1
ATOM 2382 O O . ASN A 1 296 ? 11.537 10.344 17.916 1.00 96.12 296 ASN A O 1
ATOM 2386 N N . ILE A 1 297 ? 10.269 10.953 19.672 1.00 97.88 297 ILE A N 1
ATOM 2387 C CA . ILE A 1 297 ? 9.041 11.165 18.902 1.00 97.88 297 ILE A CA 1
ATOM 2388 C C . ILE A 1 297 ? 9.096 12.573 18.310 1.00 97.88 297 ILE A C 1
ATOM 2390 O O . ILE A 1 297 ? 9.188 13.558 19.044 1.00 97.88 297 ILE A O 1
ATOM 2394 N N . LEU A 1 298 ? 9.027 12.661 16.987 1.00 98.19 298 LEU A N 1
ATOM 2395 C CA . LEU A 1 298 ? 9.132 13.904 16.233 1.00 98.19 298 LEU A CA 1
ATOM 2396 C C . LEU A 1 298 ? 7.808 14.207 15.541 1.00 98.19 298 LEU A C 1
ATOM 2398 O O . LEU A 1 298 ? 7.172 13.318 14.978 1.00 98.19 298 LEU A O 1
ATOM 2402 N N . SER A 1 299 ? 7.382 15.466 15.585 1.00 97.44 299 SER A N 1
ATOM 2403 C CA . SER A 1 299 ? 6.177 15.907 14.880 1.00 97.44 299 SER A CA 1
ATOM 2404 C C . SER A 1 299 ? 6.414 15.916 13.368 1.00 97.44 299 SER A C 1
ATOM 2406 O O . SER A 1 299 ? 7.502 16.265 12.910 1.00 97.44 299 SER A O 1
ATOM 2408 N N . THR A 1 300 ? 5.390 15.565 12.593 1.00 97.12 300 THR A N 1
ATOM 2409 C CA . THR A 1 300 ? 5.378 15.722 11.132 1.00 97.12 300 THR A CA 1
ATOM 2410 C C . THR A 1 300 ? 4.072 16.368 10.678 1.00 97.12 300 THR A C 1
ATOM 2412 O O . THR A 1 300 ? 3.072 16.384 11.399 1.00 97.12 300 THR A O 1
ATOM 2415 N N . ALA A 1 301 ? 4.081 16.946 9.480 1.00 96.25 301 ALA A N 1
ATOM 2416 C CA . ALA A 1 301 ? 2.941 17.668 8.947 1.00 96.25 301 ALA A CA 1
ATOM 2417 C C . ALA A 1 301 ? 1.771 16.729 8.615 1.00 96.25 301 ALA A C 1
ATOM 2419 O O . ALA A 1 301 ? 1.928 15.702 7.953 1.00 96.25 301 ALA A O 1
ATOM 2420 N N . PHE A 1 302 ? 0.567 17.149 9.004 1.00 97.56 302 PHE A N 1
ATOM 2421 C CA . PHE A 1 302 ? -0.680 16.554 8.539 1.00 97.56 302 PHE A CA 1
ATOM 2422 C C . PHE A 1 302 ? -1.168 17.329 7.308 1.00 97.56 302 PHE A C 1
ATOM 2424 O O . PHE A 1 302 ? -1.819 18.367 7.406 1.00 97.56 302 PHE A O 1
ATOM 2431 N N . LEU A 1 303 ? -0.800 16.838 6.128 1.00 97.62 303 LEU A N 1
ATOM 2432 C CA . LEU A 1 303 ? -0.931 17.524 4.842 1.00 97.62 303 LEU A CA 1
ATOM 2433 C C . LEU A 1 303 ? -2.383 17.636 4.361 1.00 97.62 303 LEU A C 1
ATOM 2435 O O . LEU A 1 303 ? -2.751 18.610 3.702 1.00 97.62 303 LEU A O 1
ATOM 2439 N N . ARG A 1 304 ? -3.222 16.638 4.669 1.00 95.62 304 ARG A N 1
ATOM 2440 C CA . ARG A 1 304 ? -4.613 16.598 4.197 1.00 95.62 304 ARG A CA 1
ATOM 2441 C C . ARG A 1 304 ? -5.527 15.831 5.140 1.00 95.62 304 ARG A C 1
ATOM 2443 O O . ARG A 1 304 ? -5.375 14.621 5.304 1.00 95.62 304 ARG A O 1
ATOM 2450 N N . SER A 1 305 ? -6.545 16.508 5.662 1.00 94.38 305 SER A N 1
ATOM 2451 C CA . SER A 1 305 ? -7.598 15.888 6.470 1.00 94.38 305 SER A CA 1
ATOM 2452 C C . SER A 1 305 ? -8.400 14.843 5.687 1.00 94.38 305 SER A C 1
ATOM 2454 O O . SER A 1 305 ? -8.644 14.974 4.484 1.00 94.38 305 SER A O 1
ATOM 2456 N N . THR A 1 306 ? -8.869 13.823 6.398 1.00 92.19 306 THR A N 1
ATOM 2457 C CA . THR A 1 306 ? -9.710 12.743 5.870 1.00 92.19 306 THR A CA 1
ATOM 2458 C C . THR A 1 306 ? -11.017 12.671 6.654 1.00 92.19 306 THR A C 1
ATOM 2460 O O . THR A 1 306 ? -11.045 12.902 7.858 1.00 92.19 306 THR A O 1
ATOM 2463 N N . LYS A 1 307 ? -12.116 12.350 5.963 1.00 90.00 307 LYS A N 1
ATOM 2464 C CA . LYS A 1 307 ? -13.441 12.147 6.577 1.00 90.00 307 LYS A CA 1
ATOM 2465 C C . LYS A 1 307 ? -13.720 10.690 6.940 1.00 90.00 307 LYS A C 1
ATOM 2467 O O . LYS A 1 307 ? -14.762 10.398 7.507 1.00 90.00 307 LYS A O 1
ATOM 2472 N N . THR A 1 308 ? -12.834 9.784 6.545 1.00 91.94 308 THR A N 1
ATOM 2473 C CA . THR A 1 308 ? -13.030 8.333 6.650 1.00 91.94 308 THR A CA 1
ATOM 2474 C C . THR A 1 308 ? -11.941 7.672 7.486 1.00 91.94 308 THR A C 1
ATOM 2476 O O . THR A 1 308 ? -11.887 6.453 7.528 1.00 91.94 308 THR A O 1
ATOM 2479 N N . GLY A 1 309 ? -11.033 8.45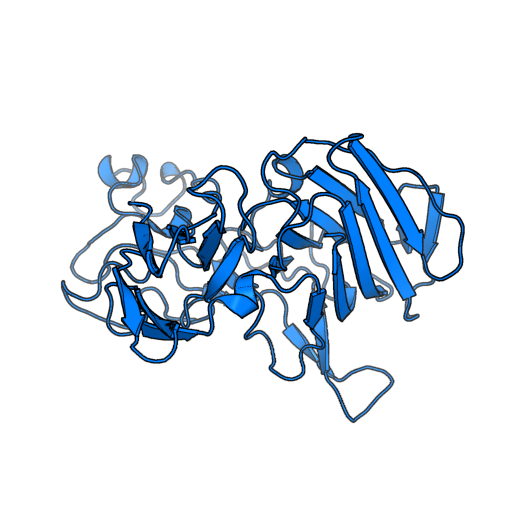0 8.082 1.00 95.88 309 GLY A N 1
ATOM 2480 C CA . GLY A 1 309 ? -9.782 7.937 8.636 1.00 95.88 309 GLY A CA 1
ATOM 2481 C C . GLY A 1 309 ? -8.742 7.601 7.561 1.00 95.88 309 GLY A C 1
ATOM 2482 O O . GLY A 1 309 ? -8.973 7.799 6.362 1.00 95.88 309 GLY A O 1
ATOM 2483 N N . ILE A 1 310 ? -7.573 7.148 8.008 1.00 98.00 310 ILE A N 1
ATOM 2484 C CA . ILE A 1 310 ? -6.462 6.655 7.182 1.00 98.00 310 ILE A CA 1
ATOM 2485 C C . ILE A 1 310 ? -6.608 5.139 7.047 1.00 98.00 310 ILE A C 1
ATOM 2487 O O . ILE A 1 310 ? -6.906 4.473 8.034 1.00 98.00 310 ILE A O 1
ATOM 2491 N N . SER A 1 311 ? -6.396 4.597 5.846 1.00 98.00 311 SER A N 1
ATOM 2492 C CA . SER A 1 311 ? -6.617 3.172 5.535 1.00 98.00 311 SER A CA 1
ATOM 2493 C C . SER A 1 311 ? -5.570 2.567 4.592 1.00 98.00 311 SER A C 1
ATOM 2495 O O . SER A 1 311 ? -5.758 1.464 4.072 1.00 98.00 311 SER A O 1
ATOM 2497 N N . TYR A 1 312 ? -4.493 3.301 4.313 1.00 98.62 312 TYR A N 1
ATOM 2498 C CA . TYR A 1 312 ? -3.428 2.890 3.408 1.00 98.62 312 TYR A CA 1
ATOM 2499 C C . TYR A 1 312 ? -2.063 3.371 3.871 1.00 98.62 312 TYR A C 1
ATOM 2501 O O . TYR A 1 312 ? -1.906 4.523 4.280 1.00 98.62 312 TYR A O 1
ATOM 2509 N N . LEU A 1 313 ? -1.081 2.491 3.685 1.00 98.88 313 LEU A N 1
ATOM 2510 C CA . LEU A 1 313 ? 0.334 2.812 3.609 1.00 98.88 313 LEU A CA 1
ATOM 2511 C C . LEU A 1 313 ? 0.783 2.628 2.158 1.00 98.88 313 LEU A C 1
ATOM 2513 O O . LEU A 1 313 ? 0.598 1.562 1.566 1.00 98.88 313 LEU A O 1
ATOM 2517 N N . HIS A 1 314 ? 1.380 3.668 1.593 1.00 98.69 314 HIS A N 1
ATOM 2518 C CA . HIS A 1 314 ? 2.065 3.629 0.308 1.00 98.69 314 HIS A CA 1
ATOM 2519 C C . HIS A 1 314 ? 3.546 3.918 0.549 1.00 98.69 314 HIS A C 1
ATOM 2521 O O . HIS A 1 314 ? 3.883 4.848 1.279 1.00 98.69 314 HIS A O 1
ATOM 2527 N N . ILE A 1 315 ? 4.426 3.077 0.014 1.00 98.75 315 ILE A N 1
ATOM 2528 C CA . ILE A 1 315 ? 5.879 3.216 0.174 1.00 98.75 315 ILE A CA 1
ATOM 2529 C C . ILE A 1 315 ? 6.479 3.273 -1.219 1.00 98.75 315 ILE A C 1
ATOM 2531 O O . ILE A 1 315 ? 6.201 2.391 -2.027 1.00 98.75 315 ILE A O 1
ATOM 2535 N N . GLN A 1 316 ? 7.289 4.286 -1.510 1.00 98.06 316 GLN A N 1
ATOM 2536 C CA . GLN A 1 316 ? 7.832 4.508 -2.850 1.00 98.06 316 GLN A CA 1
ATOM 2537 C C . GLN A 1 316 ? 9.268 5.017 -2.782 1.00 98.06 316 GLN A C 1
ATOM 2539 O O . GLN A 1 316 ? 9.606 5.826 -1.918 1.00 98.06 316 GLN A O 1
ATOM 2544 N N . THR A 1 317 ? 10.104 4.580 -3.722 1.00 97.50 317 THR A N 1
ATOM 2545 C CA . THR A 1 317 ? 11.448 5.146 -3.901 1.00 97.50 317 THR A CA 1
ATOM 2546 C C . THR A 1 317 ? 11.388 6.655 -4.171 1.00 97.50 317 THR A C 1
ATOM 2548 O O . THR A 1 317 ? 10.536 7.133 -4.929 1.00 97.50 317 THR A O 1
ATOM 2551 N N . THR A 1 318 ? 12.313 7.414 -3.577 1.00 96.50 318 THR A N 1
ATOM 2552 C CA . THR A 1 318 ? 12.525 8.839 -3.897 1.00 96.50 318 THR A CA 1
ATOM 2553 C C . THR A 1 318 ? 13.644 9.049 -4.916 1.00 96.50 318 THR A C 1
ATOM 2555 O O . THR A 1 318 ? 13.843 10.174 -5.379 1.00 96.50 318 THR A O 1
ATOM 2558 N N . SER A 1 319 ? 14.337 7.97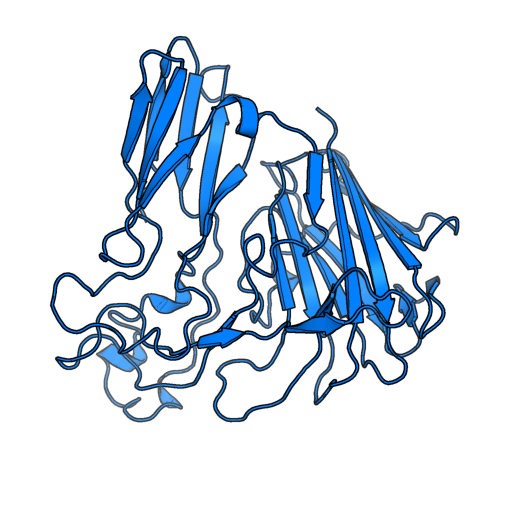5 -5.317 1.00 95.62 319 SER A N 1
ATOM 2559 C CA . SER A 1 319 ? 15.447 8.036 -6.265 1.00 95.62 319 SER A CA 1
ATOM 2560 C C . SER A 1 319 ? 15.032 8.707 -7.568 1.00 95.62 319 SER A C 1
ATOM 2562 O O . SER A 1 319 ? 13.984 8.388 -8.134 1.00 95.62 319 SER A O 1
ATOM 2564 N N . ALA A 1 320 ? 15.879 9.596 -8.092 1.00 93.12 320 ALA A N 1
ATOM 2565 C CA . ALA A 1 320 ? 15.722 10.175 -9.426 1.00 93.12 320 ALA A CA 1
ATOM 2566 C C . ALA A 1 320 ? 16.238 9.247 -10.545 1.00 93.12 320 ALA A C 1
ATOM 2568 O O . ALA A 1 320 ? 15.897 9.459 -11.709 1.00 93.12 320 ALA A O 1
ATOM 2569 N N . GLY A 1 321 ? 17.031 8.227 -10.203 1.00 93.56 321 GLY A N 1
ATOM 2570 C CA . GLY A 1 321 ? 17.708 7.339 -11.147 1.00 93.56 321 GLY A CA 1
ATOM 2571 C C . GLY A 1 321 ? 17.664 5.879 -10.709 1.00 93.56 321 GLY A C 1
ATOM 2572 O O . GLY A 1 321 ? 16.716 5.447 -10.064 1.00 93.56 321 GLY A O 1
ATOM 2573 N N . ALA A 1 322 ? 18.673 5.097 -11.088 1.00 96.75 322 ALA A N 1
ATOM 2574 C CA . ALA A 1 322 ? 18.772 3.715 -10.634 1.00 96.75 322 ALA A CA 1
ATOM 2575 C C . ALA A 1 322 ? 19.020 3.657 -9.120 1.00 96.75 322 ALA A C 1
ATOM 2577 O O . ALA A 1 322 ? 19.891 4.355 -8.612 1.00 96.75 322 ALA A O 1
ATOM 2578 N N . ASP A 1 323 ? 18.274 2.799 -8.432 1.00 97.31 323 ASP A N 1
ATOM 2579 C CA . ASP A 1 323 ? 18.479 2.449 -7.029 1.00 97.31 323 ASP A CA 1
ATOM 2580 C C . ASP A 1 323 ? 18.266 0.934 -6.858 1.00 97.31 323 ASP A C 1
ATOM 2582 O O . ASP A 1 323 ? 17.195 0.494 -6.437 1.00 97.31 323 ASP A O 1
ATOM 2586 N N . PRO A 1 324 ? 19.252 0.103 -7.240 1.00 95.19 324 PRO A N 1
ATOM 2587 C CA . PRO A 1 324 ? 19.140 -1.348 -7.100 1.00 95.19 324 PRO A CA 1
ATOM 2588 C C . PRO A 1 324 ? 19.268 -1.818 -5.642 1.00 95.19 324 PRO A C 1
ATOM 2590 O O . PRO A 1 324 ? 19.002 -2.983 -5.356 1.00 95.19 324 PRO A O 1
ATOM 2593 N N . PHE A 1 325 ? 19.717 -0.947 -4.730 1.00 96.31 325 PHE A N 1
ATOM 2594 C CA . PHE A 1 325 ? 19.963 -1.286 -3.328 1.00 96.31 325 PHE A CA 1
ATOM 2595 C C . PHE A 1 325 ? 18.709 -1.107 -2.485 1.00 96.31 325 PHE A C 1
ATOM 2597 O O . PHE A 1 325 ? 18.362 -2.008 -1.724 1.00 96.31 325 PHE A O 1
ATOM 2604 N N . GLY A 1 326 ? 18.033 0.029 -2.659 1.00 97.00 326 GLY A N 1
ATOM 2605 C CA . GLY A 1 326 ? 16.710 0.297 -2.128 1.00 97.00 326 GLY A CA 1
ATOM 2606 C C . GLY A 1 326 ? 16.552 0.094 -0.621 1.00 97.00 326 GLY A C 1
ATOM 2607 O O . GLY A 1 326 ? 17.494 0.128 0.181 1.00 97.00 326 GLY A O 1
ATOM 2608 N N . ILE A 1 327 ? 15.304 -0.148 -0.243 1.00 98.38 327 ILE A N 1
ATOM 2609 C CA . ILE A 1 327 ? 14.892 -0.452 1.121 1.00 98.38 327 ILE A CA 1
ATOM 2610 C C . ILE A 1 327 ? 14.293 -1.855 1.185 1.00 98.38 327 ILE A C 1
ATOM 2612 O O . ILE A 1 327 ? 13.486 -2.247 0.341 1.00 98.38 327 ILE A O 1
ATOM 2616 N N . MET A 1 328 ? 14.687 -2.618 2.199 1.00 98.62 328 MET A N 1
ATOM 2617 C CA . MET A 1 328 ? 14.094 -3.914 2.516 1.00 98.62 328 MET A CA 1
ATOM 2618 C C . MET A 1 328 ? 13.032 -3.739 3.597 1.00 98.62 328 MET A C 1
ATOM 2620 O O . MET A 1 328 ? 13.271 -3.042 4.582 1.00 98.62 328 MET A O 1
ATOM 2624 N N . LEU A 1 329 ? 11.886 -4.394 3.440 1.00 98.69 329 LEU A N 1
ATOM 2625 C CA . LEU A 1 329 ? 10.798 -4.434 4.412 1.00 98.69 329 LEU A CA 1
ATOM 2626 C C . LEU A 1 329 ? 10.662 -5.855 4.952 1.00 98.69 329 LEU A C 1
ATOM 2628 O O . LEU A 1 329 ? 10.471 -6.796 4.182 1.00 98.69 329 LEU A O 1
ATOM 2632 N N . GLU A 1 330 ? 10.745 -6.004 6.269 1.00 98.38 330 GLU A N 1
ATOM 2633 C CA . GLU A 1 330 ? 10.506 -7.283 6.944 1.00 98.38 330 GLU A CA 1
ATOM 2634 C C . GLU A 1 330 ? 9.034 -7.434 7.321 1.00 98.38 330 GLU A C 1
ATOM 2636 O O . GLU A 1 330 ? 8.468 -8.512 7.166 1.00 98.38 330 GLU A O 1
ATOM 2641 N N . SER A 1 331 ? 8.398 -6.365 7.804 1.00 98.69 331 SER A N 1
ATOM 2642 C CA . SER A 1 331 ? 6.988 -6.411 8.175 1.00 98.69 331 SER A CA 1
ATOM 2643 C C . SER A 1 331 ? 6.327 -5.040 8.223 1.00 98.69 331 SER A C 1
ATOM 2645 O O . SER A 1 331 ? 6.982 -4.004 8.386 1.00 98.69 331 SER A O 1
ATOM 2647 N N . LEU A 1 332 ? 5.001 -5.059 8.095 1.00 98.88 332 LEU A N 1
ATOM 2648 C CA . LEU A 1 332 ? 4.106 -3.925 8.268 1.00 98.88 332 LEU A CA 1
ATOM 2649 C C . LEU A 1 332 ? 3.058 -4.296 9.315 1.00 98.88 332 LEU A C 1
ATOM 2651 O O . LEU A 1 332 ? 2.426 -5.348 9.240 1.00 98.88 332 LEU A O 1
ATOM 2655 N N . GLU A 1 333 ? 2.840 -3.415 10.276 1.00 98.88 333 GLU A N 1
ATOM 2656 C CA . GLU A 1 333 ? 1.837 -3.593 11.316 1.00 98.88 333 GLU A CA 1
ATOM 2657 C C . GLU A 1 333 ? 1.026 -2.310 11.444 1.00 98.88 333 GLU A C 1
ATOM 2659 O O . GLU A 1 333 ? 1.586 -1.219 11.511 1.00 98.88 333 GLU A O 1
ATOM 2664 N N . MET A 1 334 ? -0.294 -2.428 11.502 1.00 98.62 334 MET A N 1
ATOM 2665 C CA . MET A 1 334 ? -1.197 -1.321 11.778 1.00 98.62 334 MET A CA 1
ATOM 2666 C C . MET A 1 334 ? -2.080 -1.678 12.966 1.00 98.62 334 MET A C 1
ATOM 2668 O O . MET A 1 334 ? -2.610 -2.786 13.027 1.00 98.62 334 MET A O 1
ATOM 2672 N N . ASN A 1 335 ? -2.244 -0.726 13.884 1.00 98.56 335 ASN A N 1
ATOM 2673 C CA . ASN A 1 335 ? -3.223 -0.777 14.964 1.00 98.56 335 ASN A CA 1
ATOM 2674 C C . ASN A 1 335 ? -3.950 0.572 15.032 1.00 98.56 335 ASN A C 1
ATOM 2676 O O . ASN A 1 335 ? -3.315 1.612 15.211 1.00 98.56 335 ASN A O 1
ATOM 2680 N N . GLY A 1 336 ? -5.266 0.553 14.867 1.00 95.44 336 GLY A N 1
ATOM 2681 C CA . GLY A 1 336 ? -6.148 1.704 14.994 1.00 95.44 336 GLY A CA 1
ATOM 2682 C C . GLY A 1 336 ? -6.882 1.732 16.331 1.00 95.44 336 GLY A C 1
ATOM 2683 O O . GLY A 1 336 ? -7.160 0.690 16.928 1.00 95.44 336 GLY A O 1
ATOM 2684 N N . ASP A 1 337 ? -7.225 2.941 16.760 1.00 88.19 337 ASP A N 1
ATOM 2685 C CA . ASP A 1 337 ? -8.144 3.186 17.866 1.00 88.19 337 ASP A CA 1
ATOM 2686 C C . ASP A 1 337 ? -9.600 3.140 17.362 1.00 88.19 337 ASP A C 1
ATOM 2688 O O . ASP A 1 337 ? -9.880 3.460 16.205 1.00 88.19 337 ASP A O 1
ATOM 2692 N N . ASN A 1 338 ? -10.523 2.705 18.223 1.00 60.75 338 ASN A N 1
ATOM 2693 C CA . ASN A 1 338 ? -11.914 2.394 17.867 1.00 60.75 338 ASN A CA 1
ATOM 2694 C C . ASN A 1 338 ? -12.894 3.563 17.926 1.00 60.75 338 ASN A C 1
ATOM 2696 O O . ASN A 1 338 ? -12.729 4.416 18.825 1.00 60.75 338 ASN A O 1
#